Protein AF-A0A085M1Q6-F1 (afdb_monomer)

pLDDT: mean 78.57, std 24.37, range [22.8, 96.31]

Structure (mmCIF, N/CA/C/O backbone):
data_AF-A0A085M1Q6-F1
#
_entry.id   AF-A0A085M1Q6-F1
#
loop_
_atom_site.group_PDB
_atom_site.id
_atom_site.type_symbol
_atom_site.label_atom_id
_atom_site.label_alt_id
_atom_site.label_comp_id
_atom_site.label_asym_id
_atom_site.label_entity_id
_atom_site.label_seq_id
_atom_site.pdbx_PDB_ins_code
_atom_site.Cartn_x
_atom_site.Cartn_y
_atom_site.Cartn_z
_atom_site.occupancy
_atom_site.B_iso_or_equiv
_atom_site.auth_seq_id
_atom_site.auth_comp_id
_atom_site.auth_asym_id
_atom_site.auth_atom_id
_atom_site.pdbx_PDB_model_num
ATOM 1 N N . MET A 1 1 ? 4.815 -14.747 19.963 1.00 74.75 1 MET A N 1
ATOM 2 C CA . MET A 1 1 ? 4.239 -13.683 20.811 1.00 74.75 1 MET A CA 1
ATOM 3 C C . MET A 1 1 ? 2.724 -13.548 20.640 1.00 74.75 1 MET A C 1
ATOM 5 O O . MET A 1 1 ? 2.009 -13.816 21.597 1.00 74.75 1 MET A O 1
ATOM 9 N N . LYS A 1 2 ? 2.222 -13.264 19.427 1.00 77.56 2 LYS A N 1
ATOM 10 C CA . LYS A 1 2 ? 0.787 -13.078 19.099 1.00 77.56 2 LYS A CA 1
ATOM 11 C C . LYS A 1 2 ? -0.211 -14.010 19.817 1.00 77.56 2 LYS A C 1
ATOM 13 O O . LYS A 1 2 ? -1.196 -13.535 20.364 1.00 77.56 2 LYS A O 1
ATOM 18 N N . GLY A 1 3 ? 0.039 -15.323 19.858 1.00 83.88 3 GLY A N 1
ATOM 19 C CA . GLY A 1 3 ? -0.871 -16.283 20.508 1.00 83.88 3 GLY A CA 1
ATOM 20 C C . GLY A 1 3 ? -1.017 -16.094 22.025 1.00 83.88 3 GLY A C 1
ATOM 21 O O . GLY A 1 3 ? -2.123 -16.178 22.550 1.00 83.88 3 GLY A O 1
ATOM 22 N N . VAL A 1 4 ? 0.081 -15.783 22.721 1.00 87.12 4 VAL A N 1
ATOM 23 C CA . VAL A 1 4 ? 0.063 -15.493 24.166 1.00 87.12 4 VAL A CA 1
ATOM 24 C C . VAL A 1 4 ? -0.677 -14.186 24.422 1.00 87.12 4 VAL A C 1
ATOM 26 O O . VAL A 1 4 ? -1.543 -14.137 25.291 1.00 87.12 4 VAL A O 1
ATOM 29 N N . LEU A 1 5 ? -0.387 -13.158 23.622 1.00 88.69 5 LEU A N 1
ATOM 30 C CA . LEU A 1 5 ? -1.017 -11.850 23.753 1.00 88.69 5 LEU A CA 1
ATOM 31 C C . LEU A 1 5 ? -2.535 -11.930 23.540 1.00 88.69 5 LEU A C 1
ATOM 33 O O . LEU A 1 5 ? -3.296 -11.493 24.397 1.00 88.69 5 LEU A O 1
ATOM 37 N N . ASN A 1 6 ? -2.978 -12.597 22.471 1.00 87.38 6 ASN A N 1
ATOM 38 C CA . ASN A 1 6 ? -4.400 -12.832 22.212 1.00 87.38 6 ASN A CA 1
ATOM 39 C C . ASN A 1 6 ? -5.073 -13.623 23.341 1.00 87.38 6 ASN A C 1
ATOM 41 O O . ASN A 1 6 ? -6.197 -13.309 23.719 1.00 87.38 6 ASN A O 1
ATOM 45 N N . CYS A 1 7 ? -4.394 -14.630 23.901 1.00 91.31 7 CYS A N 1
ATOM 46 C CA . CYS A 1 7 ? -4.917 -15.404 25.026 1.00 91.31 7 CYS A CA 1
ATOM 47 C C . CYS A 1 7 ? -5.121 -14.534 26.272 1.00 91.31 7 CYS A C 1
ATOM 49 O O . CYS A 1 7 ? -6.150 -14.667 26.930 1.00 91.31 7 CYS A O 1
ATOM 51 N N . VAL A 1 8 ? -4.173 -13.641 26.583 1.00 93.31 8 VAL A N 1
ATOM 52 C CA . VAL A 1 8 ? -4.275 -12.714 27.719 1.00 93.31 8 VAL A CA 1
ATOM 53 C C . VAL A 1 8 ? -5.377 -11.684 27.486 1.00 93.31 8 VAL A C 1
ATOM 55 O O . VAL A 1 8 ? -6.243 -11.536 28.345 1.00 93.31 8 VAL A O 1
ATOM 58 N N . LEU A 1 9 ? -5.406 -11.021 26.325 1.00 91.94 9 LEU A N 1
ATOM 59 C CA . LEU A 1 9 ? -6.441 -10.033 25.989 1.00 91.94 9 LEU A CA 1
ATOM 60 C C . LEU A 1 9 ? -7.849 -10.648 26.023 1.00 91.94 9 LEU A C 1
ATOM 62 O O . LEU A 1 9 ? -8.781 -10.019 26.509 1.00 91.94 9 LEU A O 1
ATOM 66 N N . ALA A 1 10 ? -7.996 -11.911 25.611 1.00 93.44 10 ALA A N 1
ATOM 67 C CA . ALA A 1 10 ? -9.267 -12.632 25.642 1.00 93.44 10 ALA A CA 1
ATOM 68 C C . ALA A 1 10 ? -9.766 -13.018 27.050 1.00 93.44 10 ALA A C 1
ATOM 70 O O . ALA A 1 10 ? -10.884 -13.519 27.165 1.00 93.44 10 ALA A O 1
ATOM 71 N N . ARG A 1 11 ? -8.973 -12.819 28.118 1.00 95.62 11 ARG A N 1
ATOM 72 C CA . ARG A 1 11 ? -9.394 -13.112 29.506 1.00 95.62 11 ARG A CA 1
ATOM 73 C C . ARG A 1 11 ? -10.403 -12.116 30.069 1.00 95.62 11 ARG A C 1
ATOM 75 O O . ARG A 1 11 ? -11.012 -12.415 31.091 1.00 95.62 11 ARG A O 1
ATOM 82 N N . ASP A 1 12 ? -10.566 -10.965 29.431 1.00 95.25 12 ASP A N 1
ATOM 83 C CA . ASP A 1 12 ? -11.547 -9.946 29.793 1.00 95.25 12 ASP A CA 1
ATOM 84 C C . ASP A 1 12 ? -12.337 -9.567 28.531 1.00 95.25 12 ASP A C 1
ATOM 86 O O . ASP A 1 12 ? -11.757 -9.262 27.491 1.00 95.25 12 ASP A O 1
ATOM 90 N N . GLU A 1 13 ? -13.666 -9.645 28.605 1.00 93.06 13 GLU A N 1
ATOM 91 C CA . GLU A 1 13 ? -14.567 -9.415 27.468 1.00 93.06 13 GLU A CA 1
ATOM 92 C C . GLU A 1 13 ? -14.498 -7.975 26.932 1.00 93.06 13 GLU A C 1
ATOM 94 O O . GLU A 1 13 ? -14.503 -7.774 25.714 1.00 93.06 13 GLU A O 1
ATOM 99 N N . ASP A 1 14 ? -14.374 -6.972 27.808 1.00 91.88 14 ASP A N 1
ATOM 100 C CA . ASP A 1 14 ? -14.256 -5.573 27.385 1.00 91.88 14 ASP A CA 1
ATOM 101 C C . ASP A 1 14 ? -12.903 -5.313 26.736 1.00 91.88 14 ASP A C 1
ATOM 103 O O . ASP A 1 14 ? -12.837 -4.638 25.711 1.00 91.88 14 ASP A O 1
ATOM 107 N N . ILE A 1 15 ? -11.829 -5.875 27.298 1.00 92.75 15 ILE A N 1
ATOM 108 C CA . ILE A 1 15 ? -10.486 -5.761 26.719 1.00 92.75 15 ILE A CA 1
ATOM 109 C C . ILE A 1 15 ? -10.440 -6.471 25.373 1.00 92.75 15 ILE A C 1
ATOM 111 O O . ILE A 1 15 ? -9.960 -5.894 24.403 1.00 92.75 15 ILE A O 1
ATOM 115 N N . ARG A 1 16 ? -10.990 -7.683 25.264 1.00 90.50 16 ARG A N 1
ATOM 116 C CA . ARG A 1 16 ? -11.059 -8.413 23.993 1.00 90.50 16 ARG A CA 1
ATOM 117 C C . ARG A 1 16 ? -11.799 -7.623 22.918 1.00 90.50 16 ARG A C 1
ATOM 119 O O . ARG A 1 16 ? -11.381 -7.630 21.770 1.00 90.50 16 ARG A O 1
ATOM 126 N N . ARG A 1 17 ? -12.906 -6.973 23.282 1.00 88.38 17 ARG A N 1
ATOM 127 C CA . ARG A 1 17 ? -13.723 -6.176 22.358 1.00 88.38 17 ARG A CA 1
ATOM 128 C C . ARG A 1 17 ? -13.070 -4.840 22.004 1.00 88.38 17 ARG A C 1
ATOM 130 O O . ARG A 1 17 ? -13.217 -4.375 20.882 1.00 88.38 17 ARG A O 1
ATOM 137 N N . GLY A 1 18 ? -12.401 -4.214 22.966 1.00 87.38 18 GLY A N 1
ATOM 138 C CA . GLY A 1 18 ? -11.795 -2.892 22.831 1.00 87.38 18 GLY A CA 1
ATOM 139 C C . GLY A 1 18 ? -10.339 -2.910 22.384 1.00 87.38 18 GLY A C 1
ATOM 140 O O . GLY A 1 18 ? -9.725 -1.850 22.305 1.00 87.38 18 GLY A O 1
ATOM 141 N N . THR A 1 19 ? -9.762 -4.079 22.116 1.00 88.31 19 THR A N 1
ATOM 142 C CA . THR A 1 19 ? -8.381 -4.193 21.653 1.00 88.31 19 THR A CA 1
ATOM 143 C C . THR A 1 19 ? -8.280 -5.067 20.426 1.00 88.31 19 THR A C 1
ATOM 145 O O . THR A 1 19 ? -9.080 -5.970 20.189 1.00 88.31 19 THR A O 1
ATOM 148 N N . SER A 1 20 ? -7.241 -4.815 19.652 1.00 85.94 20 SER A N 1
ATOM 149 C CA . SER A 1 20 ? -6.816 -5.721 18.609 1.00 85.94 20 SER A CA 1
ATOM 150 C C . SER A 1 20 ? -5.289 -5.780 18.649 1.00 85.94 20 SER A C 1
ATOM 152 O O . SER A 1 20 ? -4.633 -4.772 18.910 1.00 85.94 20 SER A O 1
ATOM 154 N N . ALA A 1 21 ? -4.703 -6.947 18.376 1.00 84.62 21 ALA A N 1
ATOM 155 C CA . ALA A 1 21 ? -3.260 -7.158 18.479 1.00 84.62 21 ALA A CA 1
ATOM 156 C C . ALA A 1 21 ? -2.627 -7.673 17.180 1.00 84.62 21 ALA A C 1
ATOM 158 O O . ALA A 1 21 ? -3.158 -8.556 16.498 1.00 84.62 21 ALA A O 1
ATOM 159 N N . TYR A 1 22 ? -1.430 -7.169 16.881 1.00 78.88 22 TYR A N 1
ATOM 160 C CA . TYR A 1 22 ? -0.635 -7.548 15.720 1.00 78.88 22 TYR A CA 1
ATOM 161 C C . TYR A 1 22 ? 0.826 -7.682 16.113 1.00 78.88 22 TYR A C 1
ATOM 163 O O . TYR A 1 22 ? 1.480 -6.707 16.468 1.00 78.88 22 TYR A O 1
ATOM 171 N N . LEU A 1 23 ? 1.340 -8.908 16.001 1.00 81.12 23 LEU A N 1
ATOM 172 C CA . LEU A 1 23 ? 2.659 -9.290 16.503 1.00 81.12 23 LEU A CA 1
ATOM 173 C C . LEU A 1 23 ? 2.820 -8.895 17.977 1.00 81.12 23 LEU A C 1
ATOM 175 O O . LEU A 1 23 ? 2.329 -9.629 18.839 1.00 81.12 23 LEU A O 1
ATOM 179 N N . ASP A 1 24 ? 3.460 -7.755 18.223 1.00 82.62 24 ASP A N 1
ATOM 180 C CA . ASP A 1 24 ? 3.782 -7.222 19.544 1.00 82.62 24 ASP A CA 1
ATOM 181 C C . ASP A 1 24 ? 3.058 -5.887 19.830 1.00 82.62 24 ASP A C 1
ATOM 183 O O . ASP A 1 24 ? 3.075 -5.418 20.966 1.00 82.62 24 ASP A O 1
ATOM 187 N N . ASP A 1 25 ? 2.396 -5.295 18.827 1.00 85.00 25 ASP A N 1
ATOM 188 C CA . ASP A 1 25 ? 1.638 -4.046 18.940 1.00 85.00 25 ASP A CA 1
ATOM 189 C C . ASP A 1 25 ? 0.166 -4.324 19.296 1.00 85.00 25 ASP A C 1
ATOM 191 O O . ASP A 1 25 ? -0.441 -5.290 18.817 1.00 85.00 25 ASP A O 1
ATOM 195 N N . ILE A 1 26 ? -0.429 -3.446 20.108 1.00 88.88 26 ILE A N 1
ATOM 196 C CA . ILE A 1 26 ? -1.841 -3.502 20.511 1.00 88.88 26 ILE A CA 1
ATOM 197 C C . ILE A 1 26 ? -2.488 -2.165 20.174 1.00 88.88 26 ILE A C 1
ATOM 199 O O . ILE A 1 26 ? -2.064 -1.121 20.668 1.00 88.88 26 ILE A O 1
ATOM 203 N N . LEU A 1 27 ? -3.539 -2.204 19.363 1.00 88.50 27 LEU A N 1
ATOM 204 C CA . LEU A 1 27 ? -4.425 -1.069 19.161 1.00 88.50 27 LEU A CA 1
ATOM 205 C C . LEU A 1 27 ? -5.527 -1.118 20.220 1.00 88.50 27 LEU A C 1
ATOM 207 O O . LEU A 1 27 ? -6.172 -2.153 20.393 1.00 88.50 27 LEU A O 1
ATOM 211 N N . VAL A 1 28 ? -5.742 -0.003 20.916 1.00 89.88 28 VAL A N 1
ATOM 212 C CA . VAL A 1 28 ? -6.776 0.132 21.948 1.00 89.88 28 VAL A CA 1
ATOM 213 C C . VAL A 1 28 ? -7.812 1.154 21.493 1.00 89.88 28 VAL A C 1
ATOM 215 O O . VAL A 1 28 ? -7.467 2.291 21.173 1.00 89.88 28 VAL A O 1
ATOM 218 N N . ASN A 1 29 ? -9.079 0.751 21.485 1.00 88.31 29 ASN A N 1
ATOM 219 C CA . ASN A 1 29 ? -10.216 1.636 21.289 1.00 88.31 29 ASN A CA 1
ATOM 220 C C . ASN A 1 29 ? -10.659 2.199 22.651 1.00 88.31 29 ASN A C 1
ATOM 222 O O . ASN A 1 29 ? -11.335 1.517 23.429 1.00 88.31 29 ASN A O 1
ATOM 226 N N . GLU A 1 30 ? -10.281 3.451 22.930 1.00 88.12 30 GLU A N 1
ATOM 227 C CA . GLU A 1 30 ? -10.585 4.120 24.203 1.00 88.12 30 GLU A CA 1
ATOM 228 C C . GLU A 1 30 ? -12.076 4.421 24.424 1.00 88.12 30 GLU A C 1
ATOM 230 O O . GLU A 1 30 ? -12.462 4.688 25.563 1.00 88.12 30 GLU A O 1
ATOM 235 N N . ASP A 1 31 ? -12.924 4.300 23.395 1.00 86.94 31 ASP A N 1
ATOM 236 C CA . ASP A 1 31 ? -14.384 4.376 23.551 1.00 86.94 31 ASP A CA 1
ATOM 237 C C . ASP A 1 31 ? -14.956 3.108 24.211 1.00 86.94 31 ASP A C 1
ATOM 239 O O . ASP A 1 31 ? -16.047 3.132 24.783 1.00 86.94 31 ASP A O 1
ATOM 243 N N . VAL A 1 32 ? -14.217 1.992 24.154 1.00 89.44 32 VAL A N 1
ATOM 244 C CA . VAL A 1 32 ? -14.597 0.706 24.759 1.00 89.44 32 VAL A CA 1
ATOM 245 C C . VAL A 1 32 ? -13.821 0.454 26.049 1.00 89.44 32 VAL A C 1
ATOM 247 O O . VAL A 1 32 ? -14.408 0.067 27.061 1.00 89.44 32 VAL A O 1
ATOM 250 N N . VAL A 1 33 ? -12.500 0.654 26.034 1.00 92.56 33 VAL A N 1
ATOM 251 C CA . VAL A 1 33 ? -11.629 0.369 27.179 1.00 92.56 33 VAL A CA 1
ATOM 252 C C . VAL A 1 33 ? -10.457 1.346 27.248 1.00 92.56 33 VAL A C 1
ATOM 254 O O . VAL A 1 33 ? -9.756 1.567 26.269 1.00 92.56 33 VAL A O 1
ATOM 257 N N . LYS A 1 34 ? -10.208 1.922 28.429 1.00 95.06 34 LYS A N 1
ATOM 258 C CA . LYS A 1 34 ? -9.065 2.825 28.641 1.00 95.06 34 LYS A CA 1
ATOM 259 C C . LYS A 1 34 ? -7.743 2.085 28.453 1.00 95.06 34 LYS A C 1
ATOM 261 O O . LYS A 1 34 ? -7.593 0.983 28.988 1.00 95.06 34 LYS A O 1
ATOM 266 N N . ALA A 1 35 ? -6.760 2.726 27.817 1.00 93.88 35 ALA A N 1
ATOM 267 C CA . ALA A 1 35 ? -5.436 2.134 27.623 1.00 93.88 35 ALA A CA 1
ATOM 268 C C . ALA A 1 35 ? -4.788 1.692 28.947 1.00 93.88 35 ALA A C 1
ATOM 270 O O . ALA A 1 35 ? -4.300 0.569 29.041 1.00 93.88 35 ALA A O 1
ATOM 271 N N . SER A 1 36 ? -4.913 2.491 30.013 1.00 95.06 36 SER A N 1
ATOM 272 C CA . SER A 1 36 ? -4.384 2.146 31.343 1.00 95.06 36 SER A CA 1
ATOM 273 C C . SER A 1 36 ? -4.950 0.835 31.909 1.00 95.06 36 SER A C 1
ATOM 275 O O . SER A 1 36 ? -4.230 0.074 32.546 1.00 95.06 36 SER A O 1
ATOM 277 N N . ARG A 1 37 ? -6.227 0.515 31.639 1.00 95.88 37 ARG A N 1
ATOM 278 C CA . ARG A 1 37 ? -6.839 -0.758 32.067 1.00 95.88 37 ARG A CA 1
ATOM 279 C C . ARG A 1 37 ? -6.232 -1.940 31.308 1.00 95.88 37 ARG A C 1
ATOM 281 O O . ARG A 1 37 ? -6.073 -3.012 31.886 1.00 95.88 37 ARG A O 1
ATOM 288 N N . VAL A 1 38 ? -5.889 -1.751 30.034 1.00 95.19 38 VAL A N 1
ATOM 289 C CA . VAL A 1 38 ? -5.198 -2.770 29.231 1.00 95.19 38 VAL A CA 1
ATOM 290 C C . VAL A 1 38 ? -3.774 -2.981 29.753 1.00 95.19 38 VAL A C 1
ATOM 292 O O . VAL A 1 38 ? -3.370 -4.125 29.936 1.00 95.19 38 VAL A O 1
ATOM 295 N N . GLU A 1 39 ? -3.044 -1.906 30.066 1.00 95.62 39 GLU A N 1
ATOM 296 C CA . GLU A 1 39 ? -1.697 -1.971 30.658 1.00 95.62 39 GLU A CA 1
ATOM 297 C C . GLU A 1 39 ? -1.700 -2.740 31.992 1.00 95.62 39 GLU A C 1
ATOM 299 O O . GLU A 1 39 ? -0.926 -3.682 32.177 1.00 95.62 39 GLU A O 1
ATOM 304 N N . GLU A 1 40 ? -2.621 -2.404 32.901 1.00 95.81 40 GLU A N 1
ATOM 305 C CA . GLU A 1 40 ? -2.798 -3.112 34.175 1.00 95.81 40 GLU A CA 1
ATOM 306 C C . GLU A 1 40 ? -3.139 -4.592 33.970 1.00 95.81 40 GLU A C 1
ATOM 308 O O . GLU A 1 40 ? -2.631 -5.460 34.685 1.00 95.81 40 GLU A O 1
ATOM 313 N N . HIS A 1 41 ? -4.004 -4.895 32.999 1.00 96.00 41 HIS A N 1
ATOM 314 C CA . HIS A 1 41 ? -4.382 -6.267 32.678 1.00 96.00 41 HIS A CA 1
ATOM 315 C C . HIS A 1 41 ? -3.186 -7.073 32.189 1.00 96.00 41 HIS A C 1
ATOM 317 O O . HIS A 1 41 ? -2.943 -8.158 32.706 1.00 96.00 41 HIS A O 1
ATOM 323 N N . LEU A 1 42 ? -2.395 -6.537 31.259 1.00 95.44 42 LEU A N 1
ATOM 324 C CA . LEU A 1 42 ? -1.173 -7.184 30.778 1.00 95.44 42 LEU A CA 1
ATOM 325 C C . LEU A 1 42 ? -0.182 -7.431 31.925 1.00 95.44 42 LEU A C 1
ATOM 327 O O . LEU A 1 42 ? 0.324 -8.550 32.070 1.00 95.44 42 LEU A O 1
ATOM 331 N N . ALA A 1 43 ? 0.013 -6.438 32.798 1.00 95.38 43 ALA A N 1
ATOM 332 C CA . ALA A 1 43 ? 0.916 -6.539 33.940 1.00 95.38 43 ALA A CA 1
ATOM 333 C C . ALA A 1 43 ? 0.520 -7.660 34.919 1.00 95.38 43 ALA A C 1
ATOM 335 O O . ALA A 1 43 ? 1.397 -8.363 35.426 1.00 95.38 43 ALA A O 1
ATOM 336 N N . ARG A 1 44 ? -0.783 -7.907 35.136 1.00 96.12 44 ARG A N 1
ATOM 337 C CA . ARG A 1 44 ? -1.274 -9.026 35.977 1.00 96.12 44 ARG A CA 1
ATOM 338 C C . ARG A 1 44 ? -0.850 -10.401 35.462 1.00 96.12 44 ARG A C 1
ATOM 340 O O . ARG A 1 44 ? -0.731 -11.331 36.254 1.00 96.12 44 ARG A O 1
ATOM 347 N N . TYR A 1 45 ? -0.611 -10.527 34.159 1.00 94.50 45 TYR A N 1
ATOM 348 C CA . TYR A 1 45 ? -0.122 -11.753 33.522 1.00 94.50 45 TYR A CA 1
ATOM 349 C C . TYR A 1 45 ? 1.390 -11.715 33.243 1.00 94.50 45 TYR A C 1
ATOM 351 O O . TYR A 1 45 ? 1.899 -12.552 32.500 1.00 94.50 45 TYR A O 1
ATOM 359 N N . GLY A 1 46 ? 2.118 -10.759 33.831 1.00 94.62 46 GLY A N 1
ATOM 360 C CA . GLY A 1 46 ? 3.568 -10.622 33.676 1.00 94.62 46 GLY A CA 1
ATOM 361 C C . GLY A 1 46 ? 4.012 -10.051 32.326 1.00 94.62 46 GLY A C 1
ATOM 362 O O . GLY A 1 46 ? 5.197 -10.112 32.004 1.00 94.62 46 GLY A O 1
ATOM 363 N N . LEU A 1 47 ? 3.089 -9.499 31.530 1.00 92.56 47 LEU A N 1
ATOM 364 C CA . LEU A 1 47 ? 3.401 -8.837 30.267 1.00 92.56 47 LEU A CA 1
ATOM 365 C C . LEU A 1 47 ? 3.614 -7.341 30.521 1.00 92.56 47 LEU A C 1
ATOM 367 O O . LEU A 1 47 ? 2.671 -6.610 30.809 1.00 92.56 47 LEU A O 1
ATOM 371 N N . LEU A 1 48 ? 4.864 -6.891 30.425 1.00 90.56 48 LEU A N 1
ATOM 372 C CA . LEU A 1 48 ? 5.221 -5.483 30.583 1.00 90.56 48 LEU A CA 1
ATOM 373 C C . LEU A 1 48 ? 5.185 -4.777 29.227 1.00 90.56 48 LEU A C 1
ATOM 375 O O . LEU A 1 48 ? 5.781 -5.251 28.260 1.00 90.56 48 LEU A O 1
ATOM 379 N N . CYS A 1 49 ? 4.526 -3.625 29.172 1.00 90.44 49 CYS A N 1
ATOM 380 C CA . CYS A 1 49 ? 4.466 -2.776 27.990 1.00 90.44 49 CYS A CA 1
ATOM 381 C C . CYS A 1 49 ? 5.109 -1.413 28.258 1.00 90.44 49 CYS A C 1
ATOM 383 O O . CYS A 1 49 ? 5.299 -0.989 29.399 1.00 90.44 49 CYS A O 1
ATOM 385 N N . LYS A 1 50 ? 5.461 -0.720 27.175 1.00 90.06 50 LYS A N 1
ATOM 386 C CA . LYS A 1 50 ? 5.764 0.711 27.237 1.00 90.06 50 LYS A CA 1
ATOM 387 C C . LYS A 1 50 ? 4.475 1.491 27.544 1.00 90.06 50 LYS A C 1
ATOM 389 O O . LYS A 1 50 ? 3.393 0.939 27.338 1.00 90.06 50 LYS A O 1
ATOM 394 N N . PRO A 1 51 ? 4.582 2.753 27.995 1.00 90.31 51 PRO A N 1
ATOM 395 C CA . PRO A 1 51 ? 3.420 3.624 28.115 1.00 90.31 51 PRO A CA 1
ATOM 396 C C . PRO A 1 51 ? 2.658 3.709 26.792 1.00 90.31 51 PRO A C 1
ATOM 398 O O . PRO A 1 51 ? 3.278 3.779 25.728 1.00 90.31 51 PRO A O 1
ATOM 401 N N . SER A 1 52 ? 1.331 3.709 26.867 1.00 90.88 52 SER A N 1
ATOM 402 C CA . SER A 1 52 ? 0.474 3.916 25.705 1.00 90.88 52 SER A CA 1
ATOM 403 C C . SER A 1 52 ? 0.718 5.275 25.044 1.00 90.88 52 SER A C 1
ATOM 405 O O . SER A 1 52 ? 0.916 6.303 25.694 1.00 90.88 52 SER A O 1
ATOM 407 N N . GLU A 1 53 ? 0.685 5.273 23.713 1.00 92.25 53 GLU A N 1
ATOM 408 C CA . GLU A 1 53 ? 0.799 6.469 22.884 1.00 92.25 53 GLU A CA 1
ATOM 409 C C . GLU A 1 53 ? -0.516 6.698 22.140 1.00 92.25 53 GLU A C 1
ATOM 411 O O . GLU A 1 53 ? -1.085 5.780 21.544 1.00 92.25 53 GLU A O 1
ATOM 416 N N . ARG A 1 54 ? -0.997 7.942 22.136 1.00 90.31 54 ARG A N 1
ATOM 417 C CA . ARG A 1 54 ? -2.194 8.306 21.379 1.00 90.31 54 ARG A CA 1
ATOM 418 C C . ARG A 1 54 ? -1.875 8.421 19.895 1.00 90.31 54 ARG A C 1
ATOM 420 O O . ARG A 1 54 ? -1.034 9.213 19.477 1.00 90.31 54 ARG A O 1
ATOM 427 N N . VAL A 1 55 ? -2.615 7.670 19.081 1.00 87.75 55 VAL A N 1
ATOM 428 C CA . VAL A 1 55 ? -2.449 7.656 17.619 1.00 87.75 55 VAL A CA 1
ATOM 429 C C . VAL A 1 55 ? -2.697 9.034 16.998 1.00 87.75 55 VAL A C 1
ATOM 431 O O . VAL A 1 55 ? -2.020 9.412 16.045 1.00 87.75 55 VAL A O 1
ATOM 434 N N . SER A 1 56 ? -3.613 9.821 17.567 1.00 88.62 56 SER A N 1
ATOM 435 C CA . SER A 1 56 ? -3.898 11.193 17.133 1.00 88.62 56 SER A CA 1
ATOM 436 C C . SER A 1 56 ? -2.701 12.137 17.245 1.00 88.62 56 SER A C 1
ATOM 438 O O . SER A 1 56 ? -2.626 13.104 16.488 1.00 88.62 56 SER A O 1
ATOM 440 N N . ASP A 1 57 ? -1.753 11.851 18.136 1.00 90.75 57 ASP A N 1
ATOM 441 C CA . ASP A 1 57 ? -0.716 12.805 18.535 1.00 90.75 57 ASP A CA 1
ATOM 442 C C . ASP A 1 57 ? 0.563 12.667 17.692 1.00 90.75 57 ASP A C 1
ATOM 444 O O . ASP A 1 57 ? 1.525 13.410 17.882 1.00 90.75 57 ASP A O 1
ATOM 448 N N . GLY A 1 58 ? 0.581 11.750 16.716 1.00 90.06 58 GLY A N 1
ATOM 449 C CA . GLY A 1 58 ? 1.731 11.563 15.832 1.00 90.06 58 GLY A CA 1
ATOM 450 C C . GLY A 1 58 ? 2.623 10.386 16.203 1.00 90.06 58 GLY A C 1
ATOM 451 O O . GLY A 1 58 ? 3.845 10.553 16.255 1.00 90.06 58 GLY A O 1
ATOM 452 N N . THR A 1 59 ? 2.052 9.199 16.412 1.00 89.31 59 THR A N 1
ATOM 453 C CA . THR A 1 59 ? 2.818 7.990 16.754 1.00 89.31 59 THR A CA 1
ATOM 454 C C . THR A 1 59 ? 3.180 7.141 15.529 1.00 89.31 59 THR A C 1
ATOM 456 O O . THR A 1 59 ? 2.680 7.339 14.414 1.00 89.31 59 THR A O 1
ATOM 459 N N . ARG A 1 60 ? 4.099 6.194 15.726 1.00 88.62 60 ARG A N 1
ATOM 460 C CA . ARG A 1 60 ? 4.484 5.205 14.720 1.00 88.62 60 ARG A CA 1
ATOM 461 C C . ARG A 1 60 ? 3.670 3.929 14.925 1.00 88.62 60 ARG A C 1
ATOM 463 O O . ARG A 1 60 ? 3.782 3.299 15.965 1.00 88.62 60 ARG A O 1
ATOM 470 N N . VAL A 1 61 ? 2.945 3.499 13.895 1.00 85.06 61 VAL A N 1
ATOM 471 C CA . VAL A 1 61 ? 2.145 2.264 13.892 1.00 85.06 61 VAL A CA 1
ATOM 472 C C . VAL A 1 61 ? 2.524 1.437 12.666 1.00 85.06 61 VAL A C 1
ATOM 474 O O . VAL A 1 61 ? 2.407 1.920 11.542 1.00 85.06 61 VAL A O 1
ATOM 477 N N . LEU A 1 62 ? 3.032 0.213 12.856 1.00 78.69 62 LEU A N 1
ATOM 478 C CA . LEU A 1 62 ? 3.385 -0.723 11.768 1.00 78.69 62 LEU A CA 1
ATOM 479 C C . LEU A 1 62 ? 4.293 -0.135 10.662 1.00 78.69 62 LEU A C 1
ATOM 481 O O . LEU A 1 62 ? 4.194 -0.478 9.485 1.00 78.69 62 LEU A O 1
ATOM 485 N N . GLY A 1 63 ? 5.199 0.780 11.028 1.00 79.56 63 GLY A N 1
ATOM 486 C CA . GLY A 1 63 ? 6.097 1.458 10.078 1.00 79.56 63 GLY A CA 1
ATOM 487 C C . GLY A 1 63 ? 5.486 2.666 9.351 1.00 79.56 63 GLY A C 1
ATOM 488 O O . GLY A 1 63 ? 6.155 3.284 8.512 1.00 79.56 63 GLY A O 1
ATOM 489 N N . LEU A 1 64 ? 4.252 3.032 9.696 1.00 87.75 64 LEU A N 1
ATOM 490 C CA . LEU A 1 64 ? 3.577 4.263 9.298 1.00 87.75 64 LEU A CA 1
ATOM 491 C C . LEU A 1 64 ? 3.681 5.288 10.420 1.00 87.75 64 LEU A C 1
ATOM 493 O O . LEU A 1 64 ? 3.720 4.929 11.592 1.00 87.75 64 LEU A O 1
ATOM 497 N N . ARG A 1 65 ? 3.702 6.570 10.066 1.00 92.06 65 ARG A N 1
ATOM 498 C CA . ARG A 1 65 ? 3.456 7.649 11.022 1.00 92.06 65 ARG A CA 1
ATOM 499 C C . ARG A 1 65 ? 2.005 8.052 10.878 1.00 92.06 65 ARG A C 1
ATOM 501 O O . ARG A 1 65 ? 1.607 8.366 9.759 1.00 92.06 65 ARG A O 1
ATOM 508 N N . VAL A 1 66 ? 1.258 8.038 11.974 1.00 91.94 66 VAL A N 1
ATOM 509 C CA . VAL A 1 66 ? -0.184 8.310 12.010 1.00 91.94 66 VAL A CA 1
A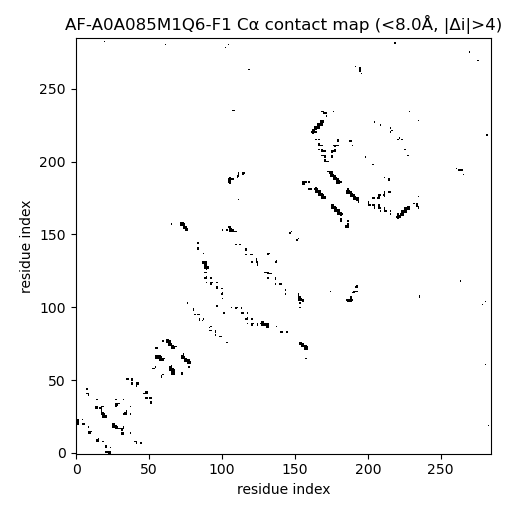TOM 510 C C . VAL A 1 66 ? -0.444 9.493 12.937 1.00 91.94 66 VAL A C 1
ATOM 512 O O . VAL A 1 66 ? 0.197 9.587 13.979 1.00 91.94 66 VAL A O 1
ATOM 515 N N . TRP A 1 67 ? -1.317 10.417 12.537 1.00 93.62 67 TRP A N 1
ATOM 516 C CA . TRP A 1 67 ? -1.691 11.590 13.335 1.00 93.62 67 TRP A CA 1
ATOM 517 C C . TRP A 1 67 ? -3.104 12.072 12.991 1.00 93.62 67 TRP A C 1
ATOM 519 O O . TRP A 1 67 ? -3.665 11.695 11.961 1.00 93.62 67 TRP A O 1
ATOM 529 N N . GLY A 1 68 ? -3.671 12.917 13.852 1.00 92.25 68 GLY A N 1
ATOM 530 C CA . GLY A 1 68 ? -4.946 13.590 13.623 1.00 92.25 68 GLY A CA 1
ATOM 531 C C . GLY A 1 68 ? -4.810 14.832 12.739 1.00 92.25 68 GLY A C 1
ATOM 532 O O . GLY A 1 68 ? -4.005 15.720 13.008 1.00 92.25 68 GLY A O 1
ATOM 533 N N . GLU A 1 69 ? -5.633 14.929 11.700 1.00 90.81 69 GLU A N 1
ATOM 534 C CA . GLU A 1 69 ? -5.774 16.095 10.832 1.00 90.81 69 GLU A CA 1
ATOM 535 C C . GLU A 1 69 ? -7.252 16.285 10.454 1.00 90.81 69 GLU A C 1
ATOM 537 O O . GLU A 1 69 ? -7.847 15.416 9.823 1.00 90.81 69 GLU A O 1
ATOM 542 N N . ARG A 1 70 ? -7.840 17.442 10.807 1.00 83.75 70 ARG A N 1
ATOM 543 C CA . ARG A 1 70 ? -9.222 17.832 10.438 1.00 83.75 70 ARG A CA 1
ATOM 544 C C . ARG A 1 70 ? -10.256 16.727 10.723 1.00 83.75 70 ARG A C 1
ATOM 546 O O . ARG A 1 70 ? -10.958 16.287 9.814 1.00 83.75 70 ARG A O 1
ATOM 553 N N . ASP A 1 71 ? -10.288 16.255 11.969 1.00 82.62 71 ASP A N 1
ATOM 554 C CA . ASP A 1 71 ? -11.180 15.188 12.459 1.00 82.62 71 ASP A CA 1
ATOM 555 C C . ASP A 1 71 ? -11.004 13.821 11.770 1.00 82.62 71 ASP A C 1
ATOM 557 O O . ASP A 1 71 ? -11.865 12.944 11.849 1.00 82.62 71 ASP A O 1
ATOM 561 N N . ARG A 1 72 ? -9.869 13.606 11.096 1.00 85.50 72 ARG A N 1
ATOM 562 C CA . ARG A 1 72 ? -9.478 12.316 10.518 1.00 85.50 72 ARG A CA 1
ATOM 563 C C . ARG A 1 72 ? -8.112 11.897 11.033 1.00 85.50 72 ARG A C 1
ATOM 565 O O . ARG A 1 72 ? -7.278 12.734 11.355 1.00 85.50 72 ARG A O 1
ATOM 572 N N . LEU A 1 73 ? -7.862 10.597 11.071 1.00 89.31 73 LEU A N 1
ATOM 573 C CA . LEU A 1 73 ? -6.519 10.059 11.214 1.00 89.31 73 LEU A CA 1
ATOM 574 C C . LEU A 1 73 ? -5.932 9.875 9.820 1.00 89.31 73 LEU A C 1
ATOM 576 O O . LEU A 1 73 ? -6.529 9.243 8.947 1.00 89.31 73 LEU A O 1
ATOM 580 N N . VAL A 1 74 ? -4.749 10.423 9.608 1.00 92.06 74 VAL A N 1
ATOM 581 C CA . VAL A 1 74 ? -4.001 10.301 8.359 1.00 92.06 74 VAL A CA 1
ATOM 582 C C . VAL A 1 74 ? -2.667 9.635 8.633 1.00 92.06 74 VAL A C 1
ATOM 584 O O . VAL A 1 74 ? -2.161 9.659 9.755 1.00 92.06 74 VAL A O 1
ATOM 587 N N . TRP A 1 75 ? -2.096 9.025 7.602 1.00 93.44 75 TRP A N 1
ATOM 588 C CA . TRP A 1 75 ? -0.808 8.366 7.696 1.00 93.44 75 TRP A CA 1
ATOM 589 C C . TRP A 1 75 ? 0.110 8.741 6.540 1.00 93.44 75 TRP A C 1
ATOM 591 O O . TRP A 1 75 ? -0.323 9.097 5.442 1.00 93.44 75 TRP A O 1
ATOM 601 N N . ARG A 1 76 ? 1.411 8.616 6.786 1.00 92.94 76 ARG A N 1
ATOM 602 C CA . ARG A 1 76 ? 2.465 8.638 5.766 1.00 92.94 76 ARG A CA 1
ATOM 603 C C . ARG A 1 76 ? 3.530 7.611 6.108 1.00 92.94 76 ARG A C 1
ATOM 605 O O . ARG A 1 76 ? 3.587 7.126 7.241 1.00 92.94 76 ARG A O 1
ATOM 612 N N . ARG A 1 77 ? 4.417 7.307 5.163 1.00 89.94 77 ARG A N 1
ATOM 613 C CA . ARG A 1 77 ? 5.596 6.490 5.482 1.00 89.94 77 ARG A CA 1
ATOM 614 C C . ARG A 1 77 ? 6.431 7.146 6.593 1.00 89.94 77 ARG A C 1
ATOM 616 O O . ARG A 1 77 ? 6.732 8.335 6.520 1.00 89.94 77 ARG A O 1
ATOM 623 N N . ASP A 1 78 ? 6.848 6.374 7.594 1.00 87.62 78 ASP A N 1
ATOM 624 C CA . ASP A 1 78 ? 7.772 6.863 8.637 1.00 87.62 78 ASP A CA 1
ATOM 625 C C . ASP A 1 78 ? 9.242 6.584 8.283 1.00 87.62 78 ASP A C 1
ATOM 627 O O . ASP A 1 78 ? 10.172 7.210 8.787 1.00 87.62 78 ASP A O 1
ATOM 631 N N . THR A 1 79 ? 9.476 5.628 7.383 1.00 80.12 79 THR A N 1
ATOM 632 C CA . THR A 1 79 ? 10.828 5.190 7.031 1.00 80.12 79 THR A CA 1
ATOM 633 C C . THR A 1 79 ? 11.463 6.148 6.031 1.00 80.12 79 THR A C 1
ATOM 635 O O . THR A 1 79 ? 10.923 6.347 4.938 1.00 80.12 79 THR A O 1
ATOM 638 N N . LYS A 1 80 ? 12.647 6.679 6.372 1.00 80.00 80 LYS A N 1
ATOM 639 C CA . LYS A 1 80 ? 13.491 7.408 5.419 1.00 80.00 80 LYS A CA 1
ATOM 640 C C . LYS A 1 80 ? 13.810 6.502 4.235 1.00 80.00 80 LYS A C 1
ATOM 642 O O . LYS A 1 80 ? 14.366 5.415 4.395 1.00 80.00 80 LYS A O 1
ATOM 647 N N . VAL A 1 81 ? 13.461 6.963 3.042 1.00 80.94 81 VAL A N 1
ATOM 648 C CA . VAL A 1 81 ? 13.878 6.317 1.802 1.00 80.94 81 VAL A CA 1
ATOM 649 C C . VAL A 1 81 ? 15.386 6.503 1.688 1.00 80.94 81 VAL A C 1
ATOM 651 O O . VAL A 1 81 ? 15.861 7.632 1.645 1.00 80.94 81 VAL A O 1
ATOM 654 N N . GLY A 1 82 ? 16.139 5.403 1.718 1.00 81.31 82 GLY A N 1
ATOM 655 C CA . GLY A 1 82 ? 17.587 5.474 1.530 1.00 81.31 82 GLY A CA 1
ATOM 656 C C . GLY A 1 82 ? 17.947 5.875 0.101 1.00 81.31 82 GLY A C 1
ATOM 657 O O . GLY A 1 82 ? 17.104 5.818 -0.797 1.00 81.31 82 GLY A O 1
ATOM 658 N N . ASP A 1 83 ? 19.211 6.230 -0.104 1.00 89.88 83 ASP A N 1
ATOM 659 C CA . ASP A 1 83 ? 19.685 6.724 -1.393 1.00 89.88 83 ASP A CA 1
ATOM 660 C C . ASP A 1 83 ? 19.507 5.710 -2.527 1.00 89.88 83 ASP A C 1
ATOM 662 O O . ASP A 1 83 ? 19.457 4.484 -2.327 1.00 89.88 83 ASP A O 1
ATOM 666 N N . VAL A 1 84 ? 19.427 6.256 -3.742 1.00 93.44 84 VAL A N 1
ATOM 667 C CA . VAL A 1 84 ? 19.485 5.473 -4.975 1.00 93.44 84 VAL A CA 1
ATOM 668 C C . VAL A 1 84 ? 20.794 4.670 -4.974 1.00 93.44 84 VAL A C 1
ATOM 670 O O . VAL A 1 84 ? 21.856 5.249 -4.732 1.00 93.44 84 VAL A O 1
ATOM 673 N N . PRO A 1 85 ? 20.761 3.350 -5.241 1.00 92.44 85 PRO A N 1
ATOM 674 C CA . PRO A 1 85 ? 21.979 2.551 -5.255 1.00 92.44 85 PRO A CA 1
ATOM 675 C C . PRO A 1 85 ? 22.975 3.070 -6.298 1.00 92.44 85 PRO A C 1
ATOM 677 O O . PRO A 1 85 ? 22.624 3.225 -7.465 1.00 92.44 85 PRO A O 1
ATOM 680 N N . GLN A 1 86 ? 24.232 3.277 -5.896 1.00 89.19 86 GLN A N 1
ATOM 681 C CA . GLN A 1 86 ? 25.290 3.730 -6.811 1.00 89.19 86 GLN A CA 1
ATOM 682 C C . GLN A 1 86 ? 25.588 2.705 -7.913 1.00 89.19 86 GLN A C 1
ATOM 684 O O . GLN A 1 86 ? 25.879 3.070 -9.049 1.00 89.19 86 GLN A O 1
ATOM 689 N N . ARG A 1 87 ? 25.514 1.410 -7.577 1.00 91.44 87 ARG A N 1
ATOM 690 C CA . ARG A 1 87 ? 25.626 0.303 -8.532 1.00 91.44 87 ARG A CA 1
ATOM 691 C C . ARG A 1 87 ? 24.260 -0.340 -8.717 1.00 91.44 87 ARG A C 1
ATOM 693 O O . ARG A 1 87 ? 23.693 -0.917 -7.783 1.00 91.44 87 ARG A O 1
ATOM 700 N N . LEU A 1 88 ? 23.733 -0.232 -9.930 1.00 95.44 88 LEU A N 1
ATOM 701 C CA . LEU A 1 88 ? 22.471 -0.857 -10.291 1.00 95.44 88 LEU A CA 1
ATOM 702 C C . LEU A 1 88 ? 22.717 -2.291 -10.748 1.00 95.44 88 LEU A C 1
ATOM 704 O O . LEU A 1 88 ? 23.435 -2.526 -11.713 1.00 95.44 88 LEU A O 1
ATOM 708 N N . SER A 1 89 ? 22.086 -3.226 -10.051 1.00 95.94 89 SER A N 1
ATOM 709 C CA . SER A 1 89 ? 21.892 -4.614 -10.455 1.00 95.94 89 SER A CA 1
ATOM 710 C C . SER A 1 89 ? 20.427 -4.964 -10.233 1.00 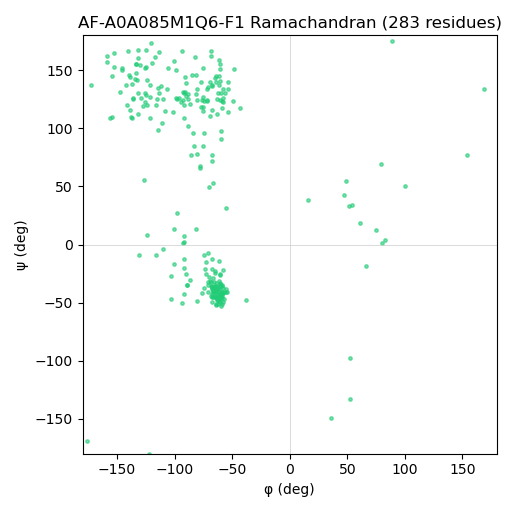95.94 89 SER A C 1
ATOM 712 O O . SER A 1 89 ? 19.700 -4.234 -9.545 1.00 95.94 89 SER A O 1
ATOM 714 N N . ARG A 1 90 ? 19.965 -6.099 -10.763 1.00 96.31 90 ARG A N 1
ATOM 715 C CA . ARG A 1 90 ? 18.602 -6.568 -10.481 1.00 96.31 90 ARG A CA 1
ATOM 716 C C . ARG A 1 90 ? 18.367 -6.672 -8.970 1.00 96.31 90 ARG A C 1
ATOM 718 O O . ARG A 1 90 ? 17.336 -6.223 -8.480 1.00 96.31 90 ARG A O 1
ATOM 725 N N . ARG A 1 91 ? 19.345 -7.162 -8.201 1.00 95.88 91 ARG A N 1
ATOM 726 C CA . ARG A 1 91 ? 19.248 -7.254 -6.736 1.00 95.88 91 ARG A CA 1
ATOM 727 C C . ARG A 1 91 ? 19.091 -5.883 -6.078 1.00 95.88 91 ARG A C 1
ATOM 729 O O . ARG A 1 91 ? 18.167 -5.696 -5.283 1.00 95.88 91 ARG A O 1
ATOM 736 N N . SER A 1 92 ? 19.962 -4.923 -6.400 1.00 96.06 92 SER A N 1
ATOM 737 C CA . SER A 1 92 ? 19.925 -3.604 -5.754 1.00 96.06 92 SER A CA 1
ATOM 738 C C . SER A 1 92 ? 18.664 -2.822 -6.128 1.00 96.06 92 SER A C 1
ATOM 740 O O . SER A 1 92 ? 18.054 -2.191 -5.264 1.00 96.06 92 SER A O 1
ATOM 742 N N . VAL A 1 93 ? 18.207 -2.946 -7.376 1.00 95.50 93 VAL A N 1
ATOM 743 C CA . VAL A 1 93 ? 16.975 -2.323 -7.872 1.00 95.50 93 VAL A CA 1
ATOM 744 C C . VAL A 1 93 ? 15.740 -2.914 -7.202 1.00 95.50 93 VAL A C 1
ATOM 746 O O . VAL A 1 93 ? 14.873 -2.161 -6.758 1.00 95.50 93 VAL A O 1
ATOM 749 N N . PHE A 1 94 ? 15.647 -4.241 -7.081 1.00 94.69 94 PHE A N 1
ATOM 750 C CA . PHE A 1 94 ? 14.508 -4.877 -6.416 1.00 94.69 94 PHE A CA 1
ATOM 751 C C . PHE A 1 94 ? 14.460 -4.530 -4.928 1.00 94.69 94 PHE A C 1
ATOM 753 O O . PHE A 1 94 ? 13.380 -4.220 -4.427 1.00 94.69 94 PHE A O 1
ATOM 760 N N . SER A 1 95 ? 15.611 -4.510 -4.249 1.00 93.56 95 SER A N 1
ATOM 761 C CA . SER A 1 95 ? 15.717 -4.064 -2.855 1.00 93.56 95 SER A CA 1
ATOM 762 C C . SER A 1 95 ? 15.304 -2.597 -2.692 1.00 93.56 95 SER A C 1
ATOM 764 O O . SER A 1 95 ? 14.493 -2.266 -1.826 1.00 93.56 95 SER A O 1
ATOM 766 N N . TYR A 1 96 ? 15.791 -1.705 -3.561 1.00 94.38 96 TYR A N 1
ATOM 767 C CA . TYR A 1 96 ? 15.407 -0.293 -3.556 1.00 94.38 96 TYR A CA 1
ATOM 768 C C . TYR A 1 96 ? 13.901 -0.119 -3.768 1.00 94.38 96 TYR A C 1
ATOM 770 O O . TYR A 1 96 ? 13.229 0.464 -2.923 1.00 94.38 96 TYR A O 1
ATOM 778 N N . CYS A 1 97 ? 13.343 -0.708 -4.825 1.00 94.00 97 CYS A N 1
ATOM 779 C CA . CYS A 1 97 ? 11.914 -0.635 -5.111 1.00 94.00 97 CYS A CA 1
ATOM 780 C C . CYS A 1 97 ? 11.055 -1.258 -4.000 1.00 94.00 97 CYS A C 1
ATOM 782 O O . CYS A 1 97 ? 9.988 -0.737 -3.696 1.00 94.00 97 CYS A O 1
ATOM 784 N N . GLY A 1 98 ? 11.511 -2.352 -3.380 1.00 91.44 98 GLY A N 1
ATOM 785 C CA . GLY A 1 98 ? 10.847 -2.962 -2.227 1.00 91.44 98 GLY A CA 1
ATOM 786 C C . GLY A 1 98 ? 10.758 -2.000 -1.044 1.00 91.44 98 GLY A C 1
ATOM 787 O O . GLY A 1 98 ? 9.688 -1.843 -0.467 1.00 91.44 98 GLY A O 1
ATOM 788 N N . ARG A 1 99 ? 11.837 -1.262 -0.751 1.00 90.75 99 ARG A N 1
ATOM 789 C CA . ARG A 1 99 ? 11.806 -0.186 0.251 1.00 90.75 99 ARG A CA 1
ATOM 790 C C . ARG A 1 99 ? 10.862 0.944 -0.153 1.00 90.75 99 ARG A C 1
ATOM 792 O O . ARG A 1 99 ? 10.183 1.483 0.711 1.00 90.75 99 ARG A O 1
ATOM 799 N N . LEU A 1 100 ? 10.800 1.304 -1.437 1.00 91.62 100 LEU A N 1
ATOM 800 C CA . LEU A 1 100 ? 9.938 2.382 -1.930 1.00 91.62 100 LEU A CA 1
ATOM 8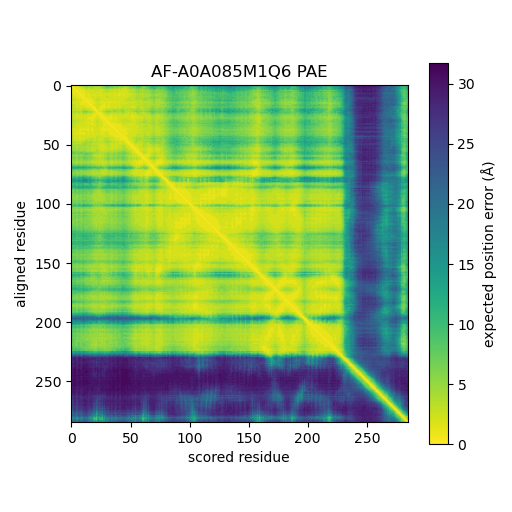01 C C . LEU A 1 100 ? 8.452 2.080 -1.745 1.00 91.62 100 LEU A C 1
ATOM 803 O O . LEU A 1 100 ? 7.754 2.918 -1.176 1.00 91.62 100 LEU A O 1
ATOM 807 N N . THR A 1 101 ? 7.997 0.915 -2.210 1.00 90.44 101 THR A N 1
ATOM 808 C CA . THR A 1 101 ? 6.566 0.583 -2.290 1.00 90.44 101 THR A CA 1
ATOM 809 C C . THR A 1 101 ? 6.064 -0.305 -1.162 1.00 90.44 101 THR A C 1
ATOM 811 O O . THR A 1 101 ? 4.858 -0.343 -0.968 1.00 90.44 101 THR A O 1
ATOM 814 N N . GLY A 1 102 ? 6.957 -0.978 -0.424 1.00 82.56 102 GLY A N 1
ATOM 815 C CA . GLY A 1 102 ? 6.684 -1.724 0.810 1.00 82.56 102 GLY A CA 1
ATOM 816 C C . GLY A 1 102 ? 5.339 -2.456 0.878 1.00 82.56 102 GLY A C 1
ATOM 817 O O . GLY A 1 102 ? 4.781 -2.885 -0.129 1.00 82.56 102 GLY A O 1
ATOM 818 N N . HIS A 1 103 ? 4.812 -2.566 2.093 1.00 79.88 103 HIS A N 1
ATOM 819 C CA . HIS A 1 103 ? 3.441 -3.011 2.357 1.00 79.88 103 HIS A CA 1
ATOM 820 C C . HIS A 1 103 ? 2.497 -1.819 2.571 1.00 79.88 103 HIS A C 1
ATOM 822 O O . HIS A 1 103 ? 1.519 -1.922 3.299 1.00 79.88 103 HIS A O 1
ATOM 828 N N . PHE A 1 104 ? 2.800 -0.655 1.990 1.00 88.19 104 PHE A N 1
ATOM 829 C CA . PHE A 1 104 ? 1.951 0.522 2.163 1.00 88.19 104 PHE A CA 1
ATOM 830 C C . PHE A 1 104 ? 0.611 0.313 1.443 1.00 88.19 104 PHE A C 1
ATOM 832 O O . PHE A 1 104 ? 0.645 -0.192 0.321 1.00 88.19 104 PHE A O 1
ATOM 839 N N . PRO A 1 105 ? -0.540 0.725 2.011 1.00 89.81 105 PRO A N 1
ATOM 840 C CA . PRO A 1 105 ? -1.838 0.598 1.340 1.00 89.81 105 PRO A CA 1
ATOM 841 C C . PRO A 1 105 ? -1.925 1.438 0.061 1.00 89.81 105 PRO A C 1
ATOM 843 O O . PRO A 1 105 ? -2.396 0.972 -0.973 1.00 89.81 105 PRO A O 1
ATOM 846 N N . VAL A 1 106 ? -1.394 2.662 0.112 1.00 92.25 106 VAL A N 1
ATOM 847 C CA . VAL A 1 106 ? -1.410 3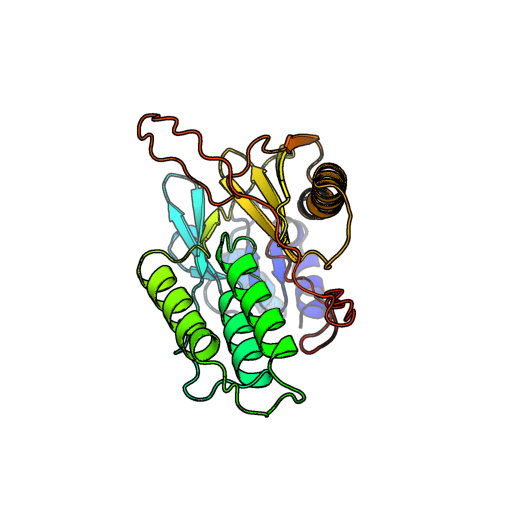.619 -1.000 1.00 92.25 106 VAL A CA 1
ATOM 848 C C . VAL A 1 106 ? 0.015 4.007 -1.371 1.00 92.25 106 VAL A C 1
ATOM 850 O O . VAL A 1 106 ? 0.803 4.424 -0.522 1.00 92.25 106 VAL A O 1
ATOM 853 N N . CYS A 1 107 ? 0.352 3.865 -2.649 1.00 92.56 107 CYS A N 1
ATOM 854 C CA . CYS A 1 107 ? 1.654 4.251 -3.208 1.00 92.56 107 CYS A CA 1
ATOM 855 C C . CYS A 1 107 ? 1.527 5.110 -4.479 1.00 92.56 107 CYS A C 1
ATOM 857 O O . CYS A 1 107 ? 2.522 5.622 -4.997 1.00 92.56 107 CYS A O 1
ATOM 859 N N . GLY A 1 108 ? 0.323 5.253 -5.021 1.00 91.56 108 GLY A N 1
ATOM 860 C CA . GLY A 1 108 ? -0.005 6.002 -6.221 1.00 91.56 108 GLY A CA 1
ATOM 861 C C . GLY A 1 108 ? 0.848 5.608 -7.424 1.00 91.56 108 GLY A C 1
ATOM 862 O O . GLY A 1 108 ? 1.104 4.436 -7.715 1.00 91.56 108 GLY A O 1
ATOM 863 N N . TRP A 1 109 ? 1.353 6.634 -8.113 1.00 92.31 109 TRP A N 1
ATOM 864 C CA . TRP A 1 109 ? 2.207 6.478 -9.292 1.00 92.31 109 TRP A CA 1
ATOM 865 C C . TRP A 1 109 ? 3.488 5.666 -9.016 1.00 92.31 109 TRP A C 1
ATOM 867 O O . TRP A 1 109 ? 4.060 5.098 -9.952 1.00 92.31 109 TRP A O 1
ATOM 877 N N . LEU A 1 110 ? 3.934 5.578 -7.755 1.00 94.00 110 LEU A N 1
ATOM 878 C CA . LEU A 1 110 ? 5.173 4.899 -7.379 1.00 94.00 110 LEU A CA 1
ATOM 879 C C . LEU A 1 110 ? 5.108 3.390 -7.632 1.00 94.00 110 LEU A C 1
ATOM 881 O O . LEU A 1 110 ? 6.126 2.815 -8.013 1.00 94.00 110 LEU A O 1
ATOM 885 N N . ARG A 1 111 ? 3.931 2.750 -7.500 1.00 92.69 111 ARG A N 1
ATOM 886 C CA . ARG A 1 111 ? 3.788 1.307 -7.790 1.00 92.69 111 ARG A CA 1
ATOM 887 C C . ARG A 1 111 ? 4.132 0.993 -9.233 1.00 92.69 111 ARG A C 1
ATOM 889 O O . ARG A 1 111 ? 4.933 0.100 -9.497 1.00 92.69 111 ARG A O 1
ATOM 896 N N . VAL A 1 112 ? 3.554 1.759 -10.156 1.00 91.38 112 VAL A N 1
ATOM 897 C CA . VAL A 1 112 ? 3.764 1.570 -11.594 1.00 91.38 112 VAL A CA 1
ATOM 898 C C . VAL A 1 112 ? 5.221 1.848 -11.952 1.00 91.38 112 VAL A C 1
ATOM 900 O O . VAL A 1 112 ? 5.834 1.052 -12.658 1.00 91.38 112 VAL A O 1
ATOM 903 N N . ALA A 1 113 ? 5.799 2.934 -11.427 1.00 94.00 113 ALA A N 1
ATOM 904 C CA . ALA A 1 113 ? 7.193 3.290 -11.685 1.00 94.00 113 ALA A CA 1
ATOM 905 C C . ALA A 1 113 ? 8.172 2.217 -11.175 1.00 94.00 113 ALA A C 1
ATOM 907 O O . ALA A 1 113 ? 9.057 1.783 -11.914 1.00 94.00 113 ALA A O 1
ATOM 908 N N . ALA A 1 114 ? 7.982 1.741 -9.941 1.00 94.56 114 ALA A N 1
ATOM 909 C CA . ALA A 1 114 ? 8.814 0.708 -9.333 1.00 94.56 114 ALA A CA 1
ATOM 910 C C . ALA A 1 114 ? 8.678 -0.643 -10.053 1.00 94.56 114 ALA A C 1
ATOM 912 O O . ALA A 1 114 ? 9.682 -1.299 -10.331 1.00 94.56 114 ALA A O 1
ATOM 913 N N . ALA A 1 115 ? 7.453 -1.057 -10.392 1.00 92.31 115 ALA A N 1
ATOM 914 C CA . ALA A 1 115 ? 7.220 -2.284 -11.147 1.00 92.31 115 ALA A CA 1
ATOM 915 C C . ALA A 1 115 ? 7.862 -2.206 -12.538 1.00 92.31 115 ALA A C 1
ATOM 917 O O . ALA A 1 115 ? 8.561 -3.131 -12.955 1.00 92.31 115 ALA A O 1
ATOM 918 N N . PHE A 1 116 ? 7.685 -1.082 -13.240 1.00 93.12 116 PHE A N 1
ATOM 919 C CA . PHE A 1 116 ? 8.288 -0.868 -14.551 1.00 93.12 116 PHE A CA 1
ATOM 920 C C . PHE A 1 116 ? 9.817 -0.934 -14.499 1.00 93.12 116 PHE A C 1
ATOM 922 O O . PHE A 1 116 ? 10.416 -1.641 -15.307 1.00 93.12 116 PHE A O 1
ATOM 929 N N . LEU A 1 117 ? 10.441 -0.269 -13.521 1.00 94.94 117 LEU A N 1
ATOM 930 C CA . LEU A 1 117 ? 11.889 -0.319 -13.316 1.00 94.94 117 LEU A CA 1
ATOM 931 C C . LEU A 1 117 ? 12.374 -1.758 -13.069 1.00 94.94 117 LEU A C 1
ATOM 933 O O . LEU A 1 117 ? 13.331 -2.196 -13.707 1.00 94.94 117 LEU A O 1
ATOM 937 N N . LYS A 1 118 ? 11.687 -2.524 -12.207 1.00 94.62 118 LYS A N 1
ATOM 938 C CA . LYS A 1 118 ? 11.992 -3.948 -11.975 1.00 94.62 118 LYS A CA 1
ATOM 939 C C . LYS A 1 118 ? 11.933 -4.762 -13.273 1.00 94.62 118 LYS A C 1
ATOM 941 O O . LYS A 1 118 ? 12.859 -5.528 -13.548 1.00 94.62 118 LYS A O 1
ATOM 946 N N . ARG A 1 119 ? 10.884 -4.581 -14.087 1.00 93.94 119 ARG A N 1
ATOM 947 C CA . ARG A 1 119 ? 10.735 -5.269 -15.383 1.00 93.94 119 ARG A CA 1
ATOM 948 C C . ARG A 1 119 ? 11.853 -4.891 -16.352 1.00 93.94 119 ARG A C 1
ATOM 950 O O . ARG A 1 119 ? 12.458 -5.772 -16.952 1.00 93.94 119 ARG A O 1
ATOM 957 N N . ALA A 1 120 ? 12.145 -3.603 -16.484 1.00 94.25 120 ALA A N 1
ATOM 958 C CA . ALA A 1 120 ? 13.132 -3.117 -17.437 1.00 94.25 120 ALA A CA 1
ATOM 959 C C . ALA A 1 120 ? 14.558 -3.573 -17.092 1.00 94.25 120 ALA A C 1
ATOM 961 O O . ALA A 1 120 ? 15.294 -3.994 -17.977 1.00 94.25 120 ALA A O 1
ATOM 962 N N . VAL A 1 121 ? 14.928 -3.578 -15.807 1.00 95.56 121 VAL A N 1
ATOM 963 C CA . VAL A 1 121 ? 16.223 -4.116 -15.359 1.00 95.56 121 VAL A CA 1
ATOM 964 C C . VAL A 1 121 ? 16.298 -5.626 -15.557 1.00 95.56 121 VAL A C 1
ATOM 966 O O . VAL A 1 121 ? 17.332 -6.132 -15.972 1.00 95.56 121 VAL A O 1
ATOM 969 N N . THR A 1 122 ? 15.199 -6.347 -15.327 1.00 94.25 122 THR A N 1
ATOM 970 C CA . THR A 1 122 ? 15.146 -7.795 -15.584 1.00 94.25 122 THR A CA 1
ATOM 971 C C . THR A 1 122 ? 15.364 -8.119 -17.059 1.00 94.25 122 THR A C 1
ATOM 973 O O . THR A 1 122 ? 16.054 -9.083 -17.356 1.00 94.25 122 THR A O 1
ATOM 976 N N . ALA A 1 123 ? 14.824 -7.306 -17.970 1.00 93.25 123 ALA A N 1
ATOM 977 C CA . ALA A 1 123 ? 15.041 -7.461 -19.407 1.00 93.25 123 ALA A CA 1
ATOM 978 C C . ALA A 1 123 ? 16.457 -7.055 -19.859 1.00 93.25 123 ALA A C 1
ATOM 980 O O . ALA A 1 123 ? 16.924 -7.523 -20.891 1.00 93.25 123 ALA A O 1
ATOM 981 N N . ALA A 1 124 ? 17.124 -6.171 -19.111 1.00 94.31 124 ALA A N 1
ATOM 982 C CA . ALA A 1 124 ? 18.438 -5.637 -19.461 1.00 94.31 124 ALA A CA 1
ATOM 983 C C . ALA A 1 124 ? 19.621 -6.431 -18.880 1.00 94.31 124 ALA A C 1
ATOM 985 O O . ALA A 1 124 ? 20.749 -6.179 -19.290 1.00 94.31 124 ALA A O 1
ATOM 986 N N . THR A 1 125 ? 19.391 -7.341 -17.927 1.00 95.38 125 THR A N 1
ATOM 987 C CA . THR A 1 125 ? 20.442 -8.172 -17.315 1.00 95.38 125 THR A CA 1
ATOM 988 C C . THR A 1 125 ? 20.097 -9.651 -17.416 1.00 95.38 125 THR A C 1
ATOM 990 O O . THR A 1 125 ? 18.927 -10.026 -17.394 1.00 95.38 125 THR A O 1
ATOM 993 N N . SER A 1 126 ? 21.106 -10.512 -17.448 1.00 94.19 126 SER A N 1
ATOM 994 C CA . SER A 1 126 ? 20.961 -11.971 -17.415 1.00 94.19 126 SER A CA 1
ATOM 995 C C . SER A 1 126 ? 20.943 -12.515 -15.983 1.00 94.19 126 SER A C 1
ATOM 997 O O . SER A 1 126 ? 20.198 -13.451 -15.691 1.00 94.19 126 SER A O 1
ATOM 999 N N . SER A 1 127 ? 21.696 -11.907 -15.057 1.00 94.25 127 SER A N 1
ATOM 1000 C CA . SER A 1 127 ? 21.779 -12.357 -13.655 1.00 94.25 127 SER A CA 1
ATOM 1001 C C . SER A 1 127 ? 21.342 -11.304 -12.623 1.00 94.25 127 SER A C 1
ATOM 1003 O O . SER A 1 127 ? 21.029 -10.155 -12.952 1.00 94.25 127 SER A O 1
ATOM 1005 N N . TRP A 1 128 ? 21.280 -11.717 -11.349 1.00 94.31 128 TRP A N 1
ATOM 1006 C CA . TRP A 1 128 ? 20.875 -10.857 -10.231 1.00 94.31 128 TRP A CA 1
ATOM 1007 C C . TRP A 1 128 ? 21.901 -9.779 -9.875 1.00 94.31 128 TRP A C 1
ATOM 1009 O O . TRP A 1 128 ? 21.516 -8.693 -9.435 1.00 94.31 128 TRP A O 1
ATOM 1019 N N . ASP A 1 129 ? 23.180 -10.096 -10.060 1.00 95.31 129 ASP A N 1
ATOM 1020 C CA . ASP A 1 129 ? 24.316 -9.301 -9.587 1.00 95.31 129 ASP A CA 1
ATOM 1021 C C . ASP A 1 129 ? 25.082 -8.619 -10.736 1.00 95.31 129 ASP A C 1
ATOM 1023 O O . ASP A 1 129 ? 25.964 -7.799 -10.496 1.00 95.31 129 ASP A O 1
ATOM 1027 N N . GLU A 1 130 ? 24.691 -8.893 -11.982 1.00 95.25 130 GLU A N 1
ATOM 1028 C CA . GLU A 1 130 ? 25.165 -8.193 -13.174 1.00 95.25 130 GLU A CA 1
ATOM 1029 C C . GLU A 1 130 ? 24.816 -6.702 -13.134 1.00 95.25 130 GLU A C 1
ATOM 1031 O O . GLU A 1 130 ? 23.707 -6.303 -12.755 1.00 95.25 130 GLU A O 1
ATOM 1036 N N . ALA A 1 131 ? 25.788 -5.881 -13.531 1.00 95.56 131 ALA A N 1
ATOM 1037 C CA . ALA A 1 131 ? 25.633 -4.442 -13.597 1.00 95.56 131 ALA A CA 1
ATOM 1038 C C . ALA A 1 131 ? 24.706 -4.049 -14.752 1.00 95.56 131 ALA A C 1
ATOM 1040 O O . ALA A 1 131 ? 24.810 -4.544 -15.871 1.00 95.56 131 ALA A O 1
ATOM 1041 N N . VAL A 1 132 ? 23.796 -3.119 -14.482 1.00 95.50 132 VAL A N 1
ATOM 1042 C CA . VAL A 1 132 ? 22.947 -2.527 -15.513 1.00 95.50 132 VAL A CA 1
ATOM 1043 C C . VAL A 1 132 ? 23.783 -1.550 -16.323 1.00 95.50 132 VAL A C 1
ATOM 1045 O O . VAL A 1 132 ? 24.218 -0.542 -15.773 1.00 95.50 132 VAL A O 1
ATOM 1048 N N . GLU A 1 133 ? 23.953 -1.791 -17.625 1.00 93.56 133 GLU A N 1
ATOM 1049 C CA . GLU A 1 133 ? 24.738 -0.894 -18.488 1.00 93.56 133 GLU A CA 1
ATOM 1050 C C . GLU A 1 133 ? 23.933 0.218 -19.159 1.00 93.56 133 GLU A C 1
ATOM 1052 O O . GLU A 1 133 ? 24.470 1.289 -19.451 1.00 93.56 133 GLU A O 1
ATOM 1057 N N . SER A 1 134 ? 22.631 0.003 -19.344 1.00 93.31 134 SER A N 1
ATOM 1058 C CA . SER A 1 134 ? 21.756 0.949 -20.033 1.00 93.31 134 SER A CA 1
ATOM 1059 C C . SER A 1 134 ? 21.730 2.322 -19.351 1.00 93.31 134 SER A C 1
ATOM 1061 O O . SER A 1 134 ? 21.388 2.444 -18.172 1.00 93.31 134 SER A O 1
ATOM 1063 N N . SER A 1 135 ? 22.056 3.371 -20.110 1.00 91.38 135 SER A N 1
ATOM 1064 C CA . SER A 1 135 ? 22.187 4.742 -19.601 1.00 91.38 135 SER A CA 1
ATOM 1065 C C . SER A 1 135 ? 20.890 5.283 -19.000 1.00 91.38 135 SER A C 1
ATOM 1067 O O . SER A 1 135 ? 20.918 5.849 -17.911 1.00 91.38 135 SER A O 1
ATOM 1069 N N . TRP A 1 136 ? 19.745 5.056 -19.646 1.00 94.56 136 TRP A N 1
ATOM 1070 C CA . TRP A 1 136 ? 18.456 5.520 -19.127 1.00 94.56 136 TRP A CA 1
ATOM 1071 C C . TRP A 1 136 ? 18.027 4.757 -17.864 1.00 94.56 136 TRP A C 1
ATOM 1073 O O . TRP A 1 136 ? 17.413 5.335 -16.973 1.00 94.56 136 TRP A O 1
ATOM 1083 N N . LEU A 1 137 ? 18.392 3.474 -17.728 1.00 94.62 137 LEU A N 1
ATOM 1084 C CA . LEU A 1 137 ? 18.143 2.727 -16.490 1.00 94.62 137 LEU A CA 1
ATOM 1085 C C . LEU A 1 137 ? 19.022 3.212 -15.337 1.00 94.62 137 LEU A C 1
ATOM 1087 O O . LEU A 1 137 ? 18.598 3.121 -14.188 1.00 94.62 137 LEU A O 1
ATOM 1091 N N . LYS A 1 138 ? 20.211 3.756 -15.630 1.00 93.31 138 LYS A N 1
ATOM 1092 C CA . LYS A 1 138 ? 21.062 4.425 -14.635 1.00 93.31 138 LYS A CA 1
ATOM 1093 C C . LYS A 1 138 ? 20.445 5.742 -14.143 1.00 93.31 138 LYS A C 1
ATOM 1095 O O . LYS A 1 138 ? 20.609 6.071 -12.972 1.00 93.31 138 LYS A O 1
ATOM 1100 N N . THR A 1 139 ? 19.696 6.466 -14.983 1.00 94.38 139 THR A N 1
ATOM 1101 C CA . THR A 1 139 ? 19.073 7.752 -14.607 1.00 94.38 139 THR A CA 1
ATOM 1102 C C . THR A 1 139 ? 17.680 7.610 -13.992 1.00 94.38 139 THR A C 1
ATOM 1104 O O . THR A 1 139 ? 17.340 8.356 -13.073 1.00 94.38 139 THR A O 1
ATOM 1107 N N . PHE A 1 140 ? 16.881 6.639 -14.440 1.00 95.56 140 PHE A N 1
ATOM 1108 C CA . PHE A 1 140 ? 15.468 6.507 -14.064 1.00 95.56 140 PHE A CA 1
ATOM 1109 C C . PHE A 1 140 ? 15.200 6.398 -12.545 1.00 95.56 140 PHE A C 1
ATOM 1111 O O . PHE A 1 140 ? 14.285 7.063 -12.055 1.00 95.56 140 PHE A O 1
ATOM 1118 N N . PRO A 1 141 ? 15.989 5.657 -11.736 1.00 95.62 141 PRO A N 1
ATOM 1119 C CA . PRO A 1 141 ? 15.826 5.665 -10.279 1.00 95.62 141 PRO A CA 1
ATOM 1120 C C . PRO A 1 141 ? 16.024 7.055 -9.653 1.00 95.62 141 PRO A C 1
ATOM 1122 O O . PRO A 1 141 ? 15.331 7.404 -8.698 1.00 95.62 141 PRO A O 1
ATOM 1125 N N . GLY A 1 142 ? 16.930 7.864 -10.213 1.00 95.38 142 GLY A N 1
ATOM 1126 C CA . GLY A 1 142 ? 17.145 9.253 -9.806 1.00 95.38 142 GLY A CA 1
ATOM 1127 C C . GLY A 1 142 ? 15.944 10.146 -10.117 1.00 95.38 142 GLY A C 1
ATOM 1128 O O . GLY A 1 142 ? 15.589 10.996 -9.306 1.00 95.38 142 GLY A O 1
ATOM 1129 N N . GLU A 1 143 ? 15.257 9.913 -11.237 1.00 95.69 143 GLU A N 1
ATOM 1130 C CA . GLU A 1 143 ? 14.014 10.616 -11.582 1.00 95.69 143 GLU A CA 1
ATOM 1131 C C . GLU A 1 143 ? 12.872 10.270 -10.617 1.00 95.69 143 GLU A C 1
ATOM 1133 O O . GLU A 1 143 ? 12.140 11.162 -10.180 1.00 95.69 143 GLU A O 1
ATOM 1138 N N . ILE A 1 144 ? 12.747 8.992 -10.231 1.00 95.62 144 ILE A N 1
ATOM 1139 C CA . ILE A 1 144 ? 11.796 8.553 -9.197 1.00 95.62 144 ILE A CA 1
ATOM 1140 C C . ILE A 1 144 ? 12.098 9.274 -7.880 1.00 95.62 144 ILE A C 1
ATOM 1142 O O . ILE A 1 144 ? 11.202 9.898 -7.308 1.00 95.62 144 ILE A O 1
ATOM 1146 N N . ALA A 1 145 ? 13.356 9.248 -7.431 1.00 94.94 145 ALA A N 1
ATOM 1147 C CA . ALA A 1 145 ? 13.778 9.904 -6.196 1.00 94.94 145 ALA A CA 1
ATOM 1148 C C . ALA A 1 145 ? 13.522 11.423 -6.226 1.00 94.94 145 ALA A C 1
ATOM 1150 O O . ALA A 1 145 ? 12.975 11.977 -5.273 1.00 94.94 145 ALA A O 1
ATOM 1151 N N . ALA A 1 146 ? 13.837 12.092 -7.339 1.00 94.56 146 ALA A N 1
ATOM 1152 C CA . ALA A 1 146 ? 13.606 13.524 -7.523 1.00 94.56 146 ALA A CA 1
ATOM 1153 C C . ALA A 1 146 ? 12.115 13.897 -7.570 1.00 94.56 146 ALA A C 1
ATOM 1155 O O . ALA A 1 146 ? 11.737 15.014 -7.216 1.00 94.56 146 ALA A O 1
ATOM 1156 N N . ARG A 1 147 ? 11.245 12.988 -8.024 1.00 95.12 147 ARG A N 1
ATOM 1157 C CA . ARG A 1 147 ? 9.795 13.194 -7.966 1.00 95.12 147 ARG A CA 1
ATOM 1158 C C . ARG A 1 147 ? 9.260 12.992 -6.550 1.00 95.12 147 ARG A C 1
ATOM 1160 O O . ARG A 1 147 ? 8.451 13.799 -6.104 1.00 95.12 147 ARG A O 1
ATOM 1167 N N . MET A 1 148 ? 9.742 11.975 -5.838 1.00 93.75 148 MET A N 1
ATOM 1168 C CA . MET A 1 148 ? 9.365 11.720 -4.443 1.00 93.75 148 MET A CA 1
ATOM 1169 C C . MET A 1 148 ? 9.812 12.833 -3.495 1.00 93.75 148 MET A C 1
ATOM 1171 O O . MET A 1 148 ? 9.082 13.164 -2.568 1.00 93.75 148 MET A O 1
ATOM 1175 N N . SER A 1 149 ? 10.979 13.442 -3.730 1.00 91.81 149 SER A N 1
ATOM 1176 C CA . SER A 1 149 ? 11.455 14.559 -2.904 1.00 91.81 149 SER A CA 1
ATOM 1177 C C . SER A 1 149 ? 10.572 15.805 -3.016 1.00 91.81 149 SER A C 1
ATOM 1179 O O . SER A 1 149 ? 10.539 16.610 -2.089 1.00 91.81 149 SER A O 1
ATOM 1181 N N . LYS A 1 150 ? 9.837 15.956 -4.126 1.00 92.62 150 LYS A N 1
ATOM 1182 C CA . LYS A 1 150 ? 8.822 17.005 -4.300 1.00 92.62 150 LYS A CA 1
ATOM 1183 C C . LYS A 1 150 ? 7.512 16.632 -3.618 1.00 92.62 150 LYS A C 1
ATOM 1185 O O . LYS A 1 150 ? 6.934 17.452 -2.914 1.00 92.62 150 LYS A O 1
ATOM 1190 N N . GLU A 1 151 ? 7.034 15.415 -3.862 1.00 90.94 151 GLU A N 1
ATOM 1191 C CA . GLU A 1 151 ? 5.798 14.904 -3.280 1.00 90.94 151 GLU A CA 1
ATOM 1192 C C . GLU A 1 151 ? 5.840 13.375 -3.203 1.00 90.94 151 GLU A C 1
ATOM 1194 O O . GLU A 1 151 ? 5.761 12.682 -4.223 1.00 90.94 151 GLU A O 1
ATOM 1199 N N . ASP A 1 152 ? 5.953 12.851 -1.982 1.00 92.75 152 ASP A N 1
ATOM 1200 C CA . ASP A 1 152 ? 5.868 11.415 -1.737 1.00 92.75 152 ASP A CA 1
ATOM 1201 C C . ASP A 1 152 ? 4.394 10.968 -1.795 1.00 92.75 152 ASP A C 1
ATOM 1203 O O . ASP A 1 152 ? 3.576 11.450 -0.998 1.00 92.75 152 ASP A O 1
ATOM 1207 N N . PRO A 1 153 ? 4.022 10.069 -2.726 1.00 93.06 153 PRO A N 1
ATOM 1208 C CA . PRO A 1 153 ? 2.652 9.580 -2.835 1.00 93.06 153 PRO A CA 1
ATOM 1209 C C . PRO A 1 153 ? 2.268 8.577 -1.733 1.00 93.06 153 PRO A C 1
ATOM 1211 O O . PRO A 1 153 ? 1.097 8.220 -1.645 1.00 93.06 153 PRO A O 1
ATOM 1214 N N . VAL A 1 154 ? 3.215 8.103 -0.913 1.00 93.12 154 VAL A N 1
ATOM 1215 C CA . VAL A 1 154 ? 2.987 7.082 0.122 1.00 93.12 154 VAL A CA 1
ATOM 1216 C C . VAL A 1 154 ? 2.383 7.708 1.383 1.00 93.12 154 VAL A C 1
ATOM 1218 O O . VAL A 1 154 ? 3.065 7.984 2.380 1.00 93.12 154 VAL A O 1
ATOM 1221 N N . ARG A 1 155 ? 1.078 7.967 1.307 1.00 92.50 155 ARG A N 1
ATOM 1222 C CA . ARG A 1 155 ? 0.248 8.563 2.359 1.00 92.50 155 ARG A CA 1
ATOM 1223 C C . ARG A 1 155 ? -1.225 8.230 2.137 1.00 92.50 155 ARG A C 1
ATOM 1225 O O . ARG A 1 155 ? -1.620 7.920 1.015 1.00 92.50 155 ARG A O 1
ATOM 1232 N N . GLY A 1 156 ? -2.045 8.373 3.170 1.00 91.31 156 GLY A N 1
ATOM 1233 C CA . GLY A 1 156 ? -3.480 8.129 3.058 1.00 91.31 156 GLY A CA 1
ATOM 1234 C C . GLY A 1 156 ? -4.258 8.435 4.330 1.00 91.31 156 GLY A C 1
ATOM 1235 O O . GLY A 1 156 ? -3.743 9.040 5.270 1.00 91.31 156 GLY A O 1
ATOM 1236 N N . THR A 1 157 ? -5.519 8.013 4.341 1.00 89.00 157 THR A N 1
ATOM 1237 C CA . THR A 1 157 ? -6.389 8.043 5.523 1.00 89.00 157 THR A CA 1
ATOM 1238 C C . THR A 1 157 ? -6.241 6.730 6.291 1.00 89.00 157 THR A C 1
ATOM 1240 O O . THR A 1 157 ? -6.115 5.669 5.682 1.00 89.00 157 THR A O 1
ATOM 1243 N N . TRP A 1 158 ? -6.197 6.813 7.620 1.00 86.69 158 TRP A N 1
ATOM 1244 C CA . TRP A 1 158 ? -6.095 5.667 8.523 1.00 86.69 158 TRP A CA 1
ATOM 1245 C C . TRP A 1 158 ? -7.474 5.209 8.996 1.00 86.69 158 TRP A C 1
ATOM 1247 O O . TRP A 1 158 ? -7.801 4.033 8.890 1.00 86.69 158 TRP A O 1
ATOM 1257 N N . ASN A 1 159 ? -8.297 6.138 9.492 1.00 81.25 159 ASN A N 1
ATOM 1258 C CA . ASN A 1 159 ? -9.626 5.820 10.004 1.00 81.25 159 ASN A CA 1
ATOM 1259 C C . ASN A 1 159 ? -10.650 5.732 8.867 1.00 81.25 159 ASN A C 1
ATOM 1261 O O . ASN A 1 159 ? -11.337 6.697 8.537 1.00 81.25 159 ASN A O 1
ATOM 1265 N N . VAL A 1 160 ? -10.727 4.560 8.251 1.00 82.94 160 VAL A N 1
ATOM 1266 C CA . VAL A 1 160 ? -11.730 4.249 7.232 1.00 82.94 160 VAL A CA 1
ATOM 1267 C C . VAL A 1 160 ? -12.928 3.610 7.921 1.00 82.94 160 VAL A C 1
ATOM 1269 O O . VAL A 1 160 ? -12.773 2.615 8.622 1.00 82.94 160 VAL A O 1
ATOM 1272 N N . SER A 1 161 ? -14.113 4.178 7.724 1.00 79.88 161 SER A N 1
ATOM 1273 C CA . SER A 1 161 ? -15.368 3.634 8.238 1.00 79.88 161 SER A CA 1
ATOM 1274 C C . SER A 1 161 ? -16.377 3.439 7.109 1.00 79.88 161 SER A C 1
ATOM 1276 O O . SER A 1 161 ? -16.193 3.912 5.987 1.00 79.88 161 SER A O 1
ATOM 1278 N N . GLY A 1 162 ? -17.447 2.706 7.408 1.00 85.38 162 GLY A N 1
ATOM 1279 C CA . GLY A 1 162 ? -18.508 2.415 6.452 1.00 85.38 162 GLY A CA 1
ATOM 1280 C C . GLY A 1 162 ? -18.266 1.156 5.622 1.00 85.38 162 GLY A C 1
ATOM 1281 O O . GLY A 1 162 ? -17.250 0.477 5.723 1.00 85.38 162 GLY A O 1
ATOM 1282 N N . GLU A 1 163 ? -19.271 0.823 4.815 1.00 89.62 163 GLU A N 1
ATOM 1283 C CA . GLU A 1 163 ? -19.340 -0.441 4.064 1.00 89.62 163 GLU A CA 1
ATOM 1284 C C . GLU A 1 163 ? -19.513 -0.208 2.556 1.00 89.62 163 GLU A C 1
ATOM 1286 O O . GLU A 1 163 ? -19.795 -1.138 1.793 1.00 89.62 163 GLU A O 1
ATOM 1291 N N . ARG A 1 164 ? -19.407 1.053 2.124 1.00 94.25 164 ARG A N 1
ATOM 1292 C CA . ARG A 1 164 ? -19.552 1.476 0.732 1.00 94.25 164 ARG A CA 1
ATOM 1293 C C . ARG A 1 164 ? -18.217 1.994 0.226 1.00 94.25 164 ARG A C 1
ATOM 1295 O O . ARG A 1 164 ? -17.629 2.878 0.838 1.00 94.25 164 ARG A O 1
ATOM 1302 N N . ALA A 1 165 ? -17.800 1.508 -0.931 1.00 94.56 165 ALA A N 1
ATOM 1303 C CA . ALA A 1 165 ? -16.608 1.984 -1.607 1.00 94.56 165 ALA A CA 1
ATOM 1304 C C . ALA A 1 165 ? -16.883 2.280 -3.076 1.00 94.56 165 ALA A C 1
ATOM 1306 O O . ALA A 1 165 ? -17.825 1.770 -3.688 1.00 94.56 165 ALA A O 1
ATOM 1307 N N . ARG A 1 166 ? -16.004 3.082 -3.663 1.00 96.12 166 ARG A N 1
ATOM 1308 C CA . ARG A 1 166 ? -15.912 3.277 -5.100 1.00 96.12 166 ARG A CA 1
ATOM 1309 C C . ARG A 1 166 ? -14.624 2.644 -5.602 1.00 96.12 166 ARG A C 1
ATOM 1311 O O . ARG A 1 166 ? -13.545 2.961 -5.116 1.00 96.12 166 ARG A O 1
ATOM 1318 N N . LEU A 1 167 ? -14.734 1.760 -6.583 1.00 95.44 167 LEU A N 1
ATOM 1319 C CA . LEU A 1 167 ? -13.592 1.120 -7.214 1.00 95.44 167 LEU A CA 1
ATOM 1320 C C . LEU A 1 167 ? -13.298 1.787 -8.556 1.00 95.44 167 LEU A C 1
ATOM 1322 O O . LEU A 1 167 ? -14.089 1.700 -9.499 1.00 95.44 167 LEU A O 1
ATOM 1326 N N . TRP A 1 168 ? -12.142 2.437 -8.628 1.00 95.12 168 TRP A N 1
ATOM 1327 C CA . TRP A 1 168 ? -11.611 3.027 -9.847 1.00 95.12 168 TRP A CA 1
ATOM 1328 C C . TRP A 1 168 ? -10.702 2.043 -10.547 1.00 95.12 168 TRP A C 1
ATOM 1330 O O . TRP A 1 168 ? -9.789 1.507 -9.920 1.00 95.12 168 TRP A O 1
ATOM 1340 N N . VAL A 1 169 ? -10.909 1.858 -11.845 1.00 92.12 169 VAL A N 1
ATOM 1341 C CA . VAL A 1 169 ? -10.051 1.007 -12.666 1.00 92.12 169 VAL A CA 1
ATOM 1342 C C . VAL A 1 169 ? -9.680 1.679 -13.970 1.00 92.12 169 VAL A C 1
ATOM 1344 O O . VAL A 1 169 ? -10.442 2.468 -14.537 1.00 92.12 169 VAL A O 1
ATOM 1347 N N . ASP A 1 170 ? -8.476 1.364 -14.421 1.00 90.31 170 ASP A N 1
ATOM 1348 C CA . ASP A 1 170 ? -7.929 1.856 -15.672 1.00 90.31 170 ASP A CA 1
ATOM 1349 C C . ASP A 1 170 ? -6.923 0.848 -16.217 1.00 90.31 170 ASP A C 1
ATOM 1351 O O . ASP A 1 170 ? -6.282 0.089 -15.477 1.00 90.31 170 ASP A O 1
ATOM 1355 N N . ALA A 1 171 ? -6.779 0.865 -17.531 1.00 89.06 171 ALA A N 1
ATOM 1356 C CA . ALA A 1 171 ? -5.826 0.050 -18.242 1.00 89.06 171 ALA A CA 1
ATOM 1357 C C . ALA A 1 171 ? -5.067 0.911 -19.245 1.00 89.06 171 ALA A C 1
ATOM 1359 O O . ALA A 1 171 ? -5.609 1.757 -19.949 1.00 89.06 171 ALA A O 1
ATOM 1360 N N . SER A 1 172 ? -3.778 0.633 -19.364 1.00 86.50 172 SER A N 1
ATOM 1361 C CA . SER A 1 172 ? -2.915 1.196 -20.396 1.00 86.50 172 SER A CA 1
ATOM 1362 C C . SER A 1 172 ? -2.283 0.069 -21.206 1.00 86.50 172 SER A C 1
ATOM 1364 O O . SER A 1 172 ? -2.498 -1.109 -20.931 1.00 86.50 172 SER A O 1
ATOM 1366 N N . ALA A 1 173 ? -1.459 0.402 -22.198 1.00 84.75 173 ALA A N 1
ATOM 1367 C CA . ALA A 1 173 ? -0.600 -0.592 -22.843 1.00 84.75 173 ALA A CA 1
ATOM 1368 C C . ALA A 1 173 ? 0.453 -1.176 -21.877 1.00 84.75 173 ALA A C 1
ATOM 1370 O O . ALA A 1 173 ? 0.969 -2.262 -22.106 1.00 84.75 173 ALA A O 1
ATOM 1371 N N . LEU A 1 174 ? 0.785 -0.457 -20.799 1.00 85.44 174 LEU A N 1
ATOM 1372 C CA . LEU A 1 174 ? 1.878 -0.815 -19.897 1.00 85.44 174 LEU A CA 1
ATOM 1373 C C . LEU A 1 174 ? 1.423 -1.682 -18.720 1.00 85.44 174 LEU A C 1
ATOM 1375 O O . LEU A 1 174 ? 2.142 -2.593 -18.301 1.00 85.44 174 LEU A O 1
ATOM 1379 N N . ALA A 1 175 ? 0.279 -1.323 -18.147 1.00 89.88 175 ALA A N 1
ATOM 1380 C CA . ALA A 1 175 ? -0.200 -1.791 -16.857 1.00 89.88 175 ALA A CA 1
ATOM 1381 C C . ALA A 1 175 ? -1.715 -1.614 -16.741 1.00 89.88 175 ALA A C 1
ATOM 1383 O O . ALA A 1 175 ? -2.295 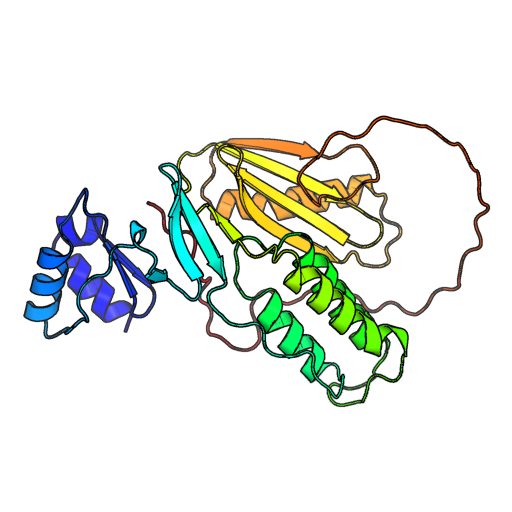-0.747 -17.400 1.00 89.88 175 ALA A O 1
ATOM 1384 N N . ILE A 1 176 ? -2.307 -2.401 -15.857 1.00 91.00 176 ILE A N 1
ATOM 1385 C CA . ILE A 1 176 ? -3.643 -2.203 -15.305 1.00 91.00 176 ILE A CA 1
ATOM 1386 C C . ILE A 1 176 ? -3.520 -1.700 -13.868 1.00 91.00 176 ILE A C 1
ATOM 1388 O O . ILE A 1 176 ? -2.530 -1.985 -13.188 1.00 91.00 176 ILE A O 1
ATOM 1392 N N . GLY A 1 177 ? -4.507 -0.947 -13.400 1.00 91.62 177 GLY A N 1
ATOM 1393 C CA . GLY A 1 177 ? -4.509 -0.404 -12.049 1.00 91.62 177 GLY A CA 1
ATOM 1394 C C . GLY A 1 177 ? -5.903 -0.341 -11.454 1.00 91.62 177 GLY A C 1
ATOM 1395 O O . GLY A 1 177 ? -6.892 -0.204 -12.174 1.00 91.62 177 GLY A O 1
ATOM 1396 N N . ALA A 1 178 ? -5.947 -0.431 -10.130 1.00 94.12 178 ALA A N 1
ATOM 1397 C CA . ALA A 1 178 ? -7.152 -0.283 -9.338 1.00 94.12 178 ALA A CA 1
ATOM 1398 C C . ALA A 1 178 ? -6.882 0.625 -8.132 1.00 94.12 178 ALA A C 1
ATOM 1400 O O . ALA A 1 178 ? -5.811 0.555 -7.527 1.00 94.12 178 ALA A O 1
ATOM 1401 N N . ALA A 1 179 ? -7.856 1.458 -7.777 1.00 94.88 179 ALA A N 1
ATOM 1402 C CA . ALA A 1 179 ? -7.830 2.269 -6.565 1.00 94.88 179 ALA A CA 1
ATOM 1403 C C . ALA A 1 179 ? -9.193 2.209 -5.870 1.00 94.88 179 ALA A C 1
ATOM 1405 O O . ALA A 1 179 ? -10.225 2.487 -6.485 1.00 94.88 179 ALA A O 1
ATOM 1406 N N . LEU A 1 180 ? -9.187 1.841 -4.591 1.00 94.38 180 LEU A N 1
ATOM 1407 C CA . LEU A 1 180 ? -10.372 1.790 -3.747 1.00 94.38 180 LEU A CA 1
ATOM 1408 C C . LEU A 1 180 ? -10.528 3.133 -3.027 1.00 94.38 180 LEU A C 1
ATOM 1410 O O . LEU A 1 180 ? -9.641 3.548 -2.283 1.00 94.38 180 LEU A O 1
ATOM 1414 N N . GLU A 1 181 ? -11.643 3.814 -3.259 1.00 94.38 181 GLU A N 1
ATOM 1415 C CA . GLU A 1 181 ? -12.011 5.074 -2.614 1.00 94.38 181 GLU A CA 1
ATOM 1416 C C . GLU A 1 181 ? -13.122 4.841 -1.586 1.00 94.38 181 GLU A C 1
ATOM 1418 O O . GLU A 1 181 ? -14.131 4.205 -1.894 1.00 94.38 181 GLU A O 1
ATOM 1423 N N . VAL A 1 182 ? -12.969 5.415 -0.395 1.00 91.44 182 VAL A N 1
ATOM 1424 C CA . VAL A 1 182 ? -13.998 5.482 0.650 1.00 91.44 182 VAL A CA 1
ATOM 1425 C C . VAL A 1 182 ? -14.059 6.923 1.151 1.00 91.44 182 VAL A C 1
ATOM 1427 O O . VAL A 1 182 ? -13.024 7.535 1.414 1.00 91.44 182 VAL A O 1
ATOM 1430 N N . ASP A 1 183 ? -15.262 7.497 1.215 1.00 89.25 183 ASP A N 1
ATOM 1431 C CA . ASP A 1 183 ? -15.516 8.871 1.682 1.00 89.25 183 ASP A CA 1
ATOM 1432 C C . ASP A 1 183 ? -14.584 9.945 1.087 1.00 89.25 183 ASP A C 1
ATOM 1434 O O . ASP A 1 183 ? -14.096 10.856 1.773 1.00 89.25 183 ASP A O 1
ATOM 1438 N N . GLY A 1 184 ? -14.335 9.832 -0.223 1.00 88.56 184 GLY A N 1
ATOM 1439 C CA . GLY A 1 184 ? -13.514 10.764 -0.997 1.00 88.56 184 GLY A CA 1
ATOM 1440 C C . GLY A 1 184 ? -12.001 10.557 -0.875 1.00 88.56 184 GLY A C 1
ATOM 1441 O O . GLY A 1 184 ? -11.244 11.310 -1.490 1.00 88.56 184 GLY A O 1
ATOM 1442 N N . SER A 1 185 ? -11.549 9.557 -0.117 1.00 89.88 185 SER A N 1
ATOM 1443 C CA . SER A 1 185 ? -10.135 9.220 0.070 1.00 89.88 185 SER A CA 1
ATOM 1444 C C . SER A 1 185 ? -9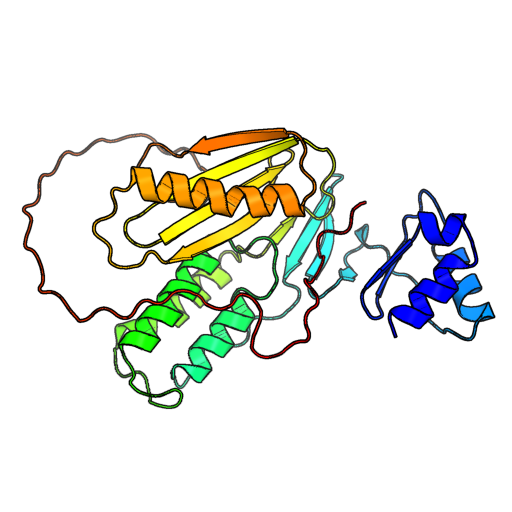.799 7.882 -0.581 1.00 89.88 185 SER A C 1
ATOM 1446 O O . SER A 1 185 ? -10.517 6.906 -0.392 1.00 89.88 185 SER A O 1
ATOM 1448 N N . ILE A 1 186 ? -8.668 7.797 -1.289 1.00 91.75 186 ILE A N 1
ATOM 1449 C CA . ILE A 1 186 ? -8.113 6.496 -1.691 1.00 91.75 186 ILE A CA 1
ATOM 1450 C C . ILE A 1 186 ? -7.552 5.803 -0.447 1.00 91.75 186 ILE A C 1
ATOM 1452 O O . ILE A 1 186 ? -6.698 6.369 0.238 1.00 91.75 186 ILE A O 1
ATOM 1456 N N . VAL A 1 187 ? -8.038 4.596 -0.165 1.00 91.50 187 VAL A N 1
ATOM 1457 C CA . VAL A 1 187 ? -7.656 3.802 1.015 1.00 91.50 187 VAL A CA 1
ATOM 1458 C C . VAL A 1 187 ? -6.679 2.683 0.668 1.00 91.50 187 VAL A C 1
ATOM 1460 O O . VAL A 1 187 ? -5.847 2.307 1.489 1.00 91.50 187 VAL A O 1
ATOM 1463 N N . GLU A 1 188 ? -6.723 2.197 -0.572 1.00 92.94 188 GLU A N 1
ATOM 1464 C CA . GLU A 1 188 ? -5.772 1.223 -1.099 1.00 92.94 188 GLU A CA 1
ATOM 1465 C C . GLU A 1 188 ? -5.669 1.333 -2.617 1.00 92.94 188 GLU A C 1
ATOM 1467 O O . GLU A 1 188 ? -6.659 1.593 -3.307 1.00 92.94 188 GLU A O 1
ATOM 1472 N N . ASP A 1 189 ? -4.467 1.116 -3.144 1.00 93.56 189 ASP A N 1
ATOM 1473 C CA . ASP A 1 189 ? -4.233 1.011 -4.577 1.00 93.56 189 ASP A CA 1
ATOM 1474 C C . ASP A 1 189 ? -3.352 -0.180 -4.943 1.00 93.56 189 ASP A C 1
ATOM 1476 O O . ASP A 1 189 ? -2.531 -0.669 -4.164 1.00 93.56 189 ASP A O 1
ATOM 1480 N N . ALA A 1 190 ? -3.514 -0.633 -6.180 1.00 91.88 190 ALA A N 1
ATOM 1481 C CA . ALA A 1 190 ? -2.711 -1.690 -6.756 1.00 91.88 190 ALA A CA 1
ATOM 1482 C C . ALA A 1 190 ? -2.498 -1.451 -8.251 1.00 91.88 190 ALA A C 1
ATOM 1484 O O . ALA A 1 190 ? -3.316 -0.840 -8.942 1.00 91.88 190 ALA A O 1
ATOM 1485 N N . ALA A 1 191 ? -1.364 -1.932 -8.752 1.00 91.31 191 ALA A N 1
ATOM 1486 C CA . ALA A 1 191 ? -1.032 -1.866 -10.163 1.00 91.31 191 ALA A CA 1
ATOM 1487 C C . ALA A 1 191 ? -0.313 -3.140 -10.587 1.00 91.31 191 ALA A C 1
ATOM 1489 O O . ALA A 1 191 ? 0.597 -3.601 -9.899 1.00 91.31 191 ALA A O 1
ATOM 1490 N N . TRP A 1 192 ? -0.689 -3.658 -11.751 1.00 91.06 192 TRP A N 1
ATOM 1491 C CA . TRP A 1 192 ? -0.109 -4.860 -12.332 1.00 91.06 192 TRP A CA 1
ATOM 1492 C C . TRP A 1 192 ? 0.376 -4.551 -13.738 1.00 91.06 192 TRP A C 1
ATOM 1494 O O . TRP A 1 192 ? -0.345 -3.973 -14.552 1.00 91.06 192 TRP A O 1
ATOM 1504 N N . LEU A 1 193 ? 1.618 -4.922 -14.032 1.00 89.50 193 LEU A N 1
ATOM 1505 C CA . LEU A 1 193 ? 2.153 -4.778 -15.376 1.00 89.50 193 LEU A CA 1
ATOM 1506 C C . LEU A 1 193 ? 1.435 -5.733 -16.318 1.00 89.50 193 LEU A C 1
ATOM 1508 O O . LEU A 1 193 ? 1.220 -6.897 -15.988 1.00 89.50 193 LEU A O 1
ATOM 1512 N N . ARG A 1 194 ? 1.096 -5.240 -17.506 1.00 87.81 194 ARG A N 1
ATOM 1513 C CA . ARG A 1 194 ? 0.509 -6.093 -18.529 1.00 87.81 194 ARG A CA 1
ATOM 1514 C C . ARG A 1 194 ? 1.592 -6.947 -19.185 1.00 87.81 194 ARG A C 1
ATOM 1516 O O . ARG A 1 194 ? 2.680 -6.413 -19.457 1.00 87.81 194 ARG A O 1
ATOM 1523 N N . PRO A 1 195 ? 1.307 -8.229 -19.465 1.00 82.50 195 PRO A N 1
ATOM 1524 C CA . PRO A 1 195 ? 2.103 -8.984 -20.417 1.00 82.50 195 PRO A CA 1
ATOM 1525 C C . PRO A 1 195 ? 2.010 -8.309 -21.791 1.00 82.50 195 PRO A C 1
ATOM 1527 O O . PRO A 1 195 ? 1.092 -7.530 -22.059 1.00 82.50 195 PRO A O 1
ATOM 1530 N N . ASN A 1 196 ? 2.981 -8.575 -22.663 1.00 75.06 196 ASN A N 1
ATOM 1531 C CA . ASN A 1 196 ? 2.959 -8.059 -24.030 1.00 75.06 196 ASN A CA 1
ATOM 1532 C C . ASN A 1 196 ? 1.990 -8.893 -24.883 1.00 75.06 196 ASN A C 1
ATOM 1534 O O . ASN A 1 196 ? 2.407 -9.652 -25.756 1.00 75.06 196 ASN A O 1
ATOM 1538 N N . ASP A 1 197 ? 0.703 -8.806 -24.554 1.00 75.81 197 ASP A N 1
ATOM 1539 C CA . ASP A 1 197 ? -0.379 -9.512 -25.220 1.00 75.81 197 ASP A CA 1
ATOM 1540 C C . ASP A 1 197 ? -1.126 -8.608 -26.210 1.00 75.81 197 ASP A C 1
ATOM 1542 O O . ASP A 1 197 ? -1.110 -7.378 -26.133 1.00 75.81 197 ASP A O 1
ATOM 1546 N N . ALA A 1 198 ? -1.807 -9.230 -27.172 1.00 72.50 198 ALA A N 1
ATOM 1547 C CA . ALA A 1 198 ? -2.686 -8.525 -28.102 1.00 72.50 198 ALA A CA 1
ATOM 1548 C C . ALA A 1 198 ? -4.073 -8.238 -27.490 1.00 72.50 198 ALA A C 1
ATOM 1550 O O . ALA A 1 198 ? -5.009 -7.903 -28.221 1.00 72.50 198 ALA A O 1
ATOM 1551 N N . CYS A 1 199 ? -4.235 -8.388 -26.167 1.00 72.81 199 CYS A N 1
ATOM 1552 C CA . CYS A 1 199 ? -5.520 -8.198 -25.511 1.00 72.81 199 CYS A CA 1
ATOM 1553 C C . CYS A 1 199 ? -5.987 -6.753 -25.681 1.00 72.81 199 CYS A C 1
ATOM 1555 O O . CYS A 1 199 ? -5.263 -5.783 -25.414 1.00 72.81 199 CYS A O 1
ATOM 1557 N N . HIS A 1 200 ? -7.237 -6.618 -26.119 1.00 80.75 200 HIS A N 1
ATOM 1558 C CA . HIS A 1 200 ? -7.872 -5.323 -26.277 1.00 80.75 200 HIS A CA 1
ATOM 1559 C C . HIS A 1 200 ? -7.956 -4.604 -24.926 1.00 80.75 200 HIS A C 1
ATOM 1561 O O . HIS A 1 200 ? -8.182 -5.233 -23.892 1.00 80.75 200 HIS A O 1
ATOM 1567 N N . ILE A 1 201 ? -7.822 -3.275 -24.935 1.00 79.44 201 ILE A N 1
ATOM 1568 C CA . ILE A 1 201 ? -7.774 -2.467 -23.709 1.00 79.44 201 ILE A CA 1
ATOM 1569 C C . ILE A 1 201 ? -8.997 -2.688 -22.808 1.00 79.44 201 ILE A C 1
ATOM 1571 O O . ILE A 1 201 ? -8.847 -2.842 -21.605 1.00 79.44 201 ILE A O 1
ATOM 1575 N N . ASN A 1 202 ? -10.180 -2.849 -23.406 1.00 83.44 202 ASN A N 1
ATOM 1576 C CA . ASN A 1 202 ? -11.413 -3.158 -22.678 1.00 83.44 202 ASN A CA 1
ATOM 1577 C C . ASN A 1 202 ? -11.321 -4.462 -21.861 1.00 83.44 202 ASN A C 1
ATOM 1579 O O . ASN A 1 202 ? -11.859 -4.528 -20.764 1.00 83.44 202 ASN A O 1
ATOM 1583 N N . MET A 1 203 ? -10.641 -5.502 -22.365 1.00 87.38 203 MET A N 1
ATOM 1584 C CA . MET A 1 203 ? -10.458 -6.750 -21.605 1.00 87.38 203 MET A CA 1
ATOM 1585 C C . MET A 1 203 ? -9.498 -6.547 -20.432 1.00 87.38 203 MET A C 1
ATOM 1587 O O . MET A 1 203 ? -9.703 -7.110 -19.361 1.00 87.38 203 MET A O 1
ATOM 1591 N N . ALA A 1 204 ? -8.486 -5.697 -20.613 1.00 87.44 204 ALA A N 1
ATOM 1592 C CA . ALA A 1 204 ? -7.570 -5.326 -19.544 1.00 87.44 204 ALA A CA 1
ATOM 1593 C C . ALA A 1 204 ? -8.269 -4.491 -18.451 1.00 87.44 204 ALA A C 1
ATOM 1595 O O . ALA A 1 204 ? -7.982 -4.680 -17.275 1.00 87.44 204 ALA A O 1
ATOM 1596 N N . GLU A 1 205 ? -9.221 -3.619 -18.802 1.00 87.56 205 GLU A N 1
ATOM 1597 C CA . GLU A 1 205 ? -10.055 -2.909 -17.815 1.00 87.56 205 GLU A CA 1
ATOM 1598 C C . GLU A 1 205 ? -10.931 -3.876 -17.001 1.00 87.56 205 GLU A C 1
ATOM 1600 O O . GLU A 1 205 ? -11.105 -3.683 -15.798 1.00 87.56 205 GLU A O 1
ATOM 1605 N N . VAL A 1 206 ? -11.448 -4.942 -17.624 1.00 90.75 206 VAL A N 1
ATOM 1606 C CA . VAL A 1 206 ? -12.202 -5.991 -16.915 1.00 90.75 206 VAL A CA 1
ATOM 1607 C C . VAL A 1 206 ? -11.296 -6.781 -15.964 1.00 90.75 206 VAL A C 1
ATOM 1609 O O . VAL A 1 206 ? -11.681 -7.010 -14.820 1.00 90.75 206 VAL A O 1
ATOM 1612 N N . ASP A 1 207 ? -10.078 -7.142 -16.378 1.00 90.31 207 ASP A N 1
ATOM 1613 C CA . ASP A 1 207 ? -9.100 -7.781 -15.477 1.00 90.31 207 ASP A CA 1
ATOM 1614 C C . ASP A 1 207 ? -8.732 -6.859 -14.299 1.00 90.31 207 ASP A C 1
ATOM 1616 O O . ASP A 1 207 ? -8.690 -7.289 -13.144 1.00 90.31 207 ASP A O 1
ATOM 1620 N N . ALA A 1 208 ? -8.561 -5.559 -14.562 1.00 91.00 208 ALA A N 1
ATOM 1621 C CA . ALA A 1 208 ? -8.356 -4.550 -13.524 1.00 91.00 208 ALA A CA 1
ATOM 1622 C C . ALA A 1 208 ? -9.529 -4.496 -12.529 1.00 91.00 208 ALA A C 1
ATOM 1624 O O . ALA A 1 208 ? -9.304 -4.398 -11.325 1.00 91.00 208 ALA A O 1
ATOM 1625 N N . ALA A 1 209 ? -10.770 -4.604 -13.016 1.00 92.19 209 ALA A N 1
ATOM 1626 C CA . ALA A 1 209 ? -11.980 -4.666 -12.194 1.00 92.19 209 ALA A CA 1
ATOM 1627 C C . ALA A 1 209 ? -12.023 -5.905 -11.301 1.00 92.19 209 ALA A C 1
ATOM 1629 O O . ALA A 1 209 ? -12.266 -5.776 -10.101 1.00 92.19 209 ALA A O 1
ATOM 1630 N N . ILE A 1 210 ? -11.726 -7.084 -11.849 1.00 92.62 210 ILE A N 1
ATOM 1631 C CA . ILE A 1 210 ? -11.701 -8.337 -11.084 1.00 92.62 210 ILE A CA 1
ATOM 1632 C C . ILE A 1 210 ? -10.631 -8.270 -9.989 1.00 92.62 210 ILE A C 1
ATOM 1634 O O . ILE A 1 210 ? -10.906 -8.568 -8.828 1.00 92.62 210 ILE A O 1
ATOM 1638 N N . LYS A 1 211 ? -9.419 -7.817 -10.322 1.00 92.62 211 LYS A N 1
ATOM 1639 C CA . LYS A 1 211 ? -8.340 -7.673 -9.334 1.00 92.62 211 LYS A CA 1
ATOM 1640 C C . LYS A 1 211 ? -8.632 -6.581 -8.308 1.00 92.62 211 LYS A C 1
ATOM 1642 O O . LYS A 1 211 ? -8.338 -6.756 -7.129 1.00 92.62 211 LYS A O 1
ATOM 1647 N N . GLY A 1 212 ? -9.243 -5.479 -8.734 1.00 92.12 212 GLY A N 1
ATOM 1648 C CA . GLY A 1 212 ? -9.662 -4.386 -7.864 1.00 92.12 212 GLY A CA 1
ATOM 1649 C C . GLY A 1 212 ? -10.738 -4.791 -6.854 1.00 92.12 212 GLY A C 1
ATOM 1650 O O . GLY A 1 212 ? -10.712 -4.318 -5.719 1.00 92.12 212 GLY A O 1
ATOM 1651 N N . LEU A 1 213 ? -11.641 -5.710 -7.212 1.00 93.75 213 LEU A N 1
ATOM 1652 C CA . LEU A 1 213 ? -12.638 -6.250 -6.279 1.00 93.75 213 LEU A CA 1
ATOM 1653 C C . LEU A 1 213 ? -12.006 -6.952 -5.080 1.00 93.75 213 LEU A C 1
ATOM 1655 O O . LEU A 1 213 ? -12.537 -6.845 -3.979 1.00 93.75 213 LEU A O 1
ATOM 1659 N N . ASN A 1 214 ? -10.858 -7.610 -5.257 1.00 92.12 214 ASN A N 1
ATOM 1660 C CA . ASN A 1 214 ? -10.147 -8.224 -4.134 1.00 92.12 214 ASN A CA 1
ATOM 1661 C C . ASN A 1 214 ? -9.712 -7.180 -3.093 1.00 92.12 214 ASN A C 1
ATOM 1663 O O . ASN A 1 214 ? -9.714 -7.481 -1.900 1.00 92.12 214 ASN A O 1
ATOM 1667 N N . LEU A 1 215 ? -9.418 -5.942 -3.516 1.00 90.50 215 LEU A N 1
ATOM 1668 C CA . LEU A 1 215 ? -9.164 -4.837 -2.586 1.00 90.50 215 LEU A CA 1
ATOM 1669 C C . LEU A 1 215 ? -10.429 -4.539 -1.775 1.00 90.50 215 LEU A C 1
ATOM 1671 O O . LEU A 1 215 ? -10.390 -4.549 -0.549 1.00 90.50 215 LEU A O 1
ATOM 1675 N N . ALA A 1 216 ? -11.574 -4.364 -2.437 1.00 91.25 216 ALA A N 1
ATOM 1676 C CA . ALA A 1 216 ? -12.839 -4.098 -1.754 1.00 91.25 216 ALA A CA 1
ATOM 1677 C C . ALA A 1 216 ? -13.227 -5.214 -0.764 1.00 91.25 216 ALA A C 1
ATOM 1679 O O . ALA A 1 216 ? -13.622 -4.922 0.364 1.00 91.25 216 ALA A O 1
ATOM 1680 N N . LEU A 1 217 ? -13.046 -6.481 -1.154 1.00 90.19 217 LEU A N 1
ATOM 1681 C CA . LEU A 1 217 ? -13.296 -7.643 -0.295 1.00 90.19 217 LEU A CA 1
ATOM 1682 C C . LEU A 1 217 ? -12.392 -7.650 0.940 1.00 90.19 217 LEU A C 1
ATOM 1684 O O . LEU A 1 217 ? -12.865 -7.898 2.043 1.00 90.19 217 LEU A O 1
ATOM 1688 N N . SER A 1 218 ? -11.108 -7.332 0.776 1.00 86.81 218 SER A N 1
ATOM 1689 C CA . SER A 1 218 ? -10.166 -7.274 1.900 1.00 86.81 218 SER A CA 1
ATOM 1690 C C . SER A 1 218 ? -10.453 -6.139 2.893 1.00 86.81 218 SER A C 1
ATOM 1692 O O . SER A 1 218 ? -10.044 -6.224 4.044 1.00 86.81 218 SER A O 1
ATOM 1694 N N . TRP A 1 219 ? -11.177 -5.102 2.464 1.00 87.19 219 TRP A N 1
ATOM 1695 C CA . TRP A 1 219 ? -11.718 -4.048 3.329 1.00 87.19 219 TRP A CA 1
ATOM 1696 C C . TRP A 1 219 ? -13.141 -4.346 3.824 1.00 87.19 219 TRP A C 1
ATOM 1698 O O . TRP A 1 219 ? -13.768 -3.482 4.429 1.00 87.19 219 TRP A O 1
ATOM 1708 N N . ASN A 1 220 ? -13.669 -5.547 3.559 1.00 88.88 220 ASN A N 1
ATOM 1709 C CA . ASN A 1 220 ? -15.023 -5.967 3.921 1.00 88.88 220 ASN A CA 1
ATOM 1710 C C . ASN A 1 220 ? -16.127 -5.014 3.407 1.00 88.88 220 ASN A C 1
ATOM 1712 O O . ASN A 1 220 ? -17.159 -4.812 4.049 1.00 88.88 220 ASN A O 1
ATOM 1716 N N . MET A 1 221 ? -15.911 -4.409 2.236 1.00 90.00 221 MET A N 1
ATOM 1717 C CA . MET A 1 221 ? -16.876 -3.497 1.623 1.00 90.00 221 MET A CA 1
ATOM 1718 C C . MET A 1 221 ? -18.075 -4.286 1.095 1.00 90.00 221 MET A C 1
ATO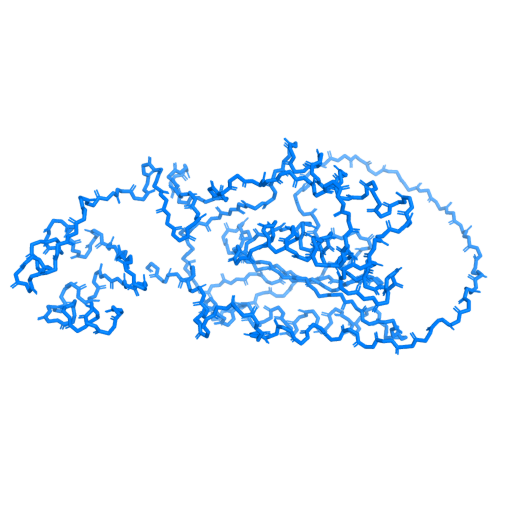M 1720 O O . MET A 1 221 ? -17.924 -5.192 0.276 1.00 90.00 221 MET A O 1
ATOM 1724 N N . LYS A 1 222 ? -19.284 -3.918 1.530 1.00 93.50 222 LYS A N 1
ATOM 1725 C CA . LYS A 1 222 ? -20.530 -4.591 1.129 1.00 93.50 222 LYS A CA 1
ATOM 1726 C C . LYS A 1 222 ? -21.115 -4.045 -0.163 1.00 93.50 222 LYS A C 1
ATOM 1728 O O . LYS A 1 222 ? -21.794 -4.767 -0.885 1.00 93.50 222 LYS A O 1
ATOM 1733 N N . THR A 1 223 ? -20.896 -2.763 -0.449 1.00 95.38 223 THR A N 1
ATOM 1734 C CA . THR A 1 223 ? -21.335 -2.139 -1.702 1.00 95.38 223 THR A CA 1
ATOM 1735 C C . THR A 1 223 ? -20.155 -1.499 -2.407 1.00 95.38 223 THR A C 1
ATOM 1737 O O . THR A 1 223 ? -19.450 -0.685 -1.818 1.00 95.38 223 THR A O 1
ATOM 1740 N N . VAL A 1 224 ? -19.976 -1.823 -3.686 1.00 94.50 224 VAL A N 1
ATOM 1741 C CA . VAL A 1 224 ? -18.904 -1.264 -4.512 1.00 94.50 224 VAL A CA 1
ATOM 1742 C C . VAL A 1 224 ? -19.500 -0.616 -5.753 1.00 94.50 224 VAL A C 1
ATOM 1744 O O . VAL A 1 224 ? -20.158 -1.274 -6.557 1.00 94.50 224 VAL A O 1
ATOM 1747 N N . GLU A 1 225 ? -19.261 0.680 -5.919 1.00 94.31 225 GLU A N 1
ATOM 1748 C CA . GLU A 1 225 ? -19.570 1.404 -7.149 1.00 94.31 225 GLU A CA 1
ATOM 1749 C C . GLU A 1 225 ? -18.386 1.319 -8.110 1.00 94.31 225 GLU A C 1
ATOM 1751 O O . GLU A 1 225 ? -17.272 1.712 -7.769 1.00 94.31 225 GLU A O 1
ATOM 1756 N N . PHE A 1 226 ? -18.625 0.849 -9.330 1.00 89.25 226 PHE A N 1
ATOM 1757 C CA . PHE A 1 226 ? -17.576 0.690 -10.333 1.00 89.25 226 PHE A CA 1
ATOM 1758 C C . PHE A 1 226 ? -17.424 1.908 -11.227 1.00 89.25 226 PHE A C 1
ATOM 1760 O O . PHE A 1 226 ? -18.390 2.375 -11.831 1.00 89.25 226 PHE A O 1
ATOM 1767 N N . TRP A 1 227 ? -16.183 2.366 -11.368 1.00 88.12 227 TRP A N 1
ATOM 1768 C CA . TRP A 1 227 ? -15.835 3.489 -12.222 1.00 88.12 227 TRP A CA 1
ATOM 1769 C C . TRP A 1 227 ? -14.647 3.126 -13.102 1.00 88.12 227 TRP A C 1
ATOM 1771 O O . TRP A 1 227 ? -13.521 2.965 -12.638 1.00 88.12 227 TRP A O 1
ATOM 1781 N N . VAL A 1 228 ? -14.909 3.031 -14.402 1.00 79.00 228 VAL A N 1
ATOM 1782 C CA . VAL A 1 228 ? -13.871 2.865 -15.421 1.00 79.00 228 VAL A CA 1
ATOM 1783 C C . VAL A 1 228 ? -13.550 4.238 -15.990 1.00 79.00 228 VAL A C 1
ATOM 1785 O O . VAL A 1 228 ? -14.452 4.956 -16.442 1.00 79.00 228 VAL A O 1
ATOM 1788 N N . HIS A 1 229 ? -12.278 4.631 -15.975 1.00 65.75 229 HIS A N 1
ATOM 1789 C CA . HIS A 1 229 ? -11.889 5.895 -16.586 1.00 65.75 229 HIS A CA 1
ATOM 1790 C C . HIS A 1 229 ? -11.904 5.779 -18.116 1.00 65.75 229 HIS A C 1
ATOM 1792 O O . HIS A 1 229 ? -10.930 5.377 -18.737 1.00 65.75 229 HIS A O 1
ATOM 1798 N N . ARG A 1 230 ? -13.001 6.189 -18.766 1.00 47.53 230 ARG A N 1
ATOM 1799 C CA . ARG A 1 230 ? -13.033 6.295 -20.234 1.00 47.53 230 ARG A CA 1
ATOM 1800 C C . ARG A 1 230 ? -12.262 7.531 -20.708 1.00 47.53 230 ARG A C 1
ATOM 1802 O O . ARG A 1 230 ? -12.840 8.589 -20.950 1.00 47.53 230 ARG A O 1
ATOM 1809 N N . GLY A 1 231 ? -10.950 7.400 -20.861 1.00 43.59 231 GLY A N 1
ATOM 1810 C CA . GLY A 1 231 ? -10.105 8.396 -21.517 1.00 43.59 231 GLY A CA 1
ATOM 1811 C C . GLY A 1 231 ? -8.628 8.106 -21.289 1.00 43.59 231 GLY A C 1
ATOM 1812 O O . GLY A 1 231 ? -8.239 7.841 -20.168 1.00 43.59 231 GLY A O 1
ATOM 1813 N N . GLY A 1 232 ? -7.794 8.173 -22.332 1.00 37.44 232 GLY A N 1
ATOM 1814 C CA . GLY A 1 232 ? -6.364 7.815 -22.294 1.00 37.44 232 GLY A CA 1
ATOM 1815 C C . GLY A 1 232 ? -5.455 8.716 -21.439 1.00 37.44 232 GLY A C 1
ATOM 1816 O O . GLY A 1 232 ? -4.458 9.233 -21.941 1.00 37.44 232 GLY A O 1
ATOM 1817 N N . ARG A 1 233 ? -5.790 8.938 -20.165 1.00 36.66 233 ARG A N 1
ATOM 1818 C CA . ARG A 1 233 ? -4.990 9.638 -19.156 1.00 36.66 233 ARG A CA 1
ATOM 1819 C C . ARG A 1 233 ? -5.062 8.861 -17.839 1.00 36.66 233 ARG A C 1
ATOM 1821 O O . ARG A 1 233 ? -6.094 8.857 -17.184 1.00 36.66 233 ARG A O 1
ATOM 1828 N N . CYS A 1 234 ? -3.933 8.243 -17.495 1.00 37.97 234 CYS A N 1
ATOM 1829 C CA . CYS A 1 234 ? -3.720 7.347 -16.360 1.00 37.97 234 CYS A CA 1
ATOM 1830 C C . CYS A 1 234 ? -4.241 7.879 -15.005 1.00 37.97 234 CYS A C 1
ATOM 1832 O O . CYS A 1 234 ? -4.154 9.080 -14.743 1.00 37.97 234 CYS A O 1
ATOM 1834 N N . LEU A 1 235 ? -4.632 6.954 -14.113 1.00 41.38 235 LEU A N 1
ATOM 1835 C CA . LEU A 1 235 ? -5.080 7.099 -12.703 1.00 41.38 235 LEU A CA 1
ATOM 1836 C C . LEU A 1 235 ? -4.137 7.825 -11.700 1.00 41.38 235 LEU A C 1
ATOM 1838 O O . LEU A 1 235 ? -4.149 7.546 -10.503 1.00 41.38 235 LEU A O 1
ATOM 1842 N N . ALA A 1 236 ? -3.332 8.801 -12.116 1.00 36.88 236 ALA A N 1
ATOM 1843 C CA . ALA A 1 236 ? -2.652 9.694 -11.176 1.00 36.88 236 ALA A CA 1
ATOM 1844 C C . ALA A 1 236 ? -3.600 10.845 -10.765 1.00 36.88 236 ALA A C 1
ATOM 1846 O O . ALA A 1 236 ? -3.726 11.834 -11.485 1.00 36.88 236 ALA A O 1
ATOM 1847 N N . ALA A 1 237 ? -4.298 10.731 -9.632 1.00 30.88 237 ALA A N 1
ATOM 1848 C CA . ALA A 1 237 ? -5.103 11.825 -9.056 1.00 30.88 237 ALA A CA 1
ATOM 1849 C C . ALA A 1 237 ? -4.236 12.819 -8.231 1.00 30.88 237 ALA A C 1
ATOM 1851 O O . ALA A 1 237 ? -3.154 12.417 -7.801 1.00 30.88 237 ALA A O 1
ATOM 1852 N N . PRO A 1 238 ? -4.675 14.075 -7.934 1.00 36.16 238 PRO A N 1
ATOM 1853 C CA . PRO A 1 238 ? -5.931 14.741 -8.292 1.00 36.16 238 PRO A CA 1
ATOM 1854 C C . PRO A 1 238 ? -5.781 15.945 -9.254 1.00 36.16 238 PRO A C 1
ATOM 1856 O O . PRO A 1 238 ? -4.713 16.516 -9.471 1.00 36.16 238 PRO A O 1
ATOM 1859 N N . ARG A 1 239 ? -6.927 16.356 -9.812 1.00 32.31 239 ARG A N 1
ATOM 1860 C CA . ARG A 1 239 ? -7.123 17.487 -10.734 1.00 32.31 239 ARG A CA 1
ATOM 1861 C C . ARG A 1 239 ? -6.782 18.846 -10.093 1.00 32.31 239 ARG A C 1
ATOM 1863 O O . ARG A 1 239 ? -7.464 19.269 -9.166 1.00 32.31 239 ARG A O 1
ATOM 1870 N N . ARG A 1 240 ? -5.891 19.627 -10.719 1.00 28.00 240 ARG A N 1
ATOM 1871 C CA . ARG A 1 240 ? -6.067 21.091 -10.831 1.00 28.00 240 ARG A CA 1
ATOM 1872 C C . ARG A 1 240 ? -6.633 21.391 -12.220 1.00 28.00 240 ARG A C 1
ATOM 1874 O O . ARG A 1 240 ? -6.093 20.926 -13.220 1.00 28.00 240 ARG A O 1
ATOM 1881 N N . ARG A 1 241 ? -7.756 22.117 -12.280 1.00 29.78 241 ARG A N 1
ATOM 1882 C CA . ARG A 1 241 ? -8.369 22.587 -13.536 1.00 29.78 241 ARG A CA 1
ATOM 1883 C C . ARG A 1 241 ? -7.358 23.449 -14.304 1.00 29.78 241 ARG A C 1
ATOM 1885 O O . ARG A 1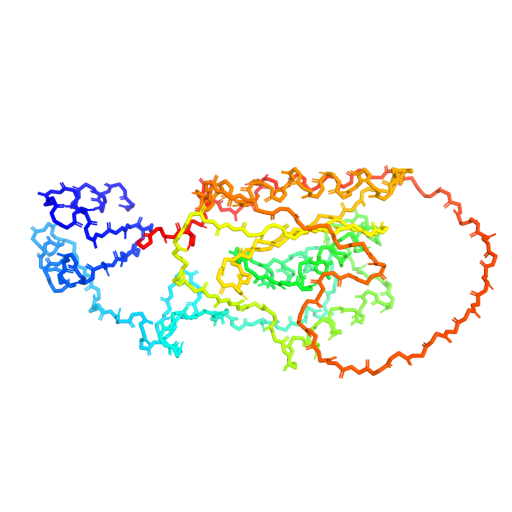 241 ? -6.886 24.436 -13.756 1.00 29.78 241 ARG A O 1
ATOM 1892 N N . MET A 1 242 ? -7.100 23.115 -15.565 1.00 24.12 242 MET A N 1
ATOM 1893 C CA . MET A 1 242 ? -6.560 24.032 -16.576 1.00 24.12 242 MET A CA 1
ATOM 1894 C C . MET A 1 242 ? -7.278 23.767 -17.914 1.00 24.12 242 MET A C 1
ATOM 1896 O O . MET A 1 242 ? -7.676 22.622 -18.155 1.00 24.12 242 MET A O 1
ATOM 1900 N N . PRO A 1 243 ? -7.522 24.794 -18.749 1.00 24.73 243 PRO A N 1
ATOM 1901 C CA . PRO A 1 243 ? -8.497 24.728 -19.833 1.00 24.73 243 PRO A CA 1
ATOM 1902 C C . PRO A 1 243 ? -8.016 23.917 -21.039 1.00 24.73 243 PRO A C 1
ATOM 1904 O O . PRO A 1 243 ? -6.830 23.841 -21.347 1.00 24.73 243 PRO A O 1
ATOM 1907 N N . HIS A 1 244 ? -8.992 23.344 -21.738 1.00 26.00 244 HIS A N 1
ATOM 1908 C CA . HIS A 1 244 ? -8.867 22.648 -23.014 1.00 26.00 244 HIS A CA 1
ATOM 1909 C C . HIS A 1 244 ? -8.166 23.474 -24.100 1.00 26.00 244 HIS A C 1
ATOM 1911 O O . HIS A 1 244 ? -8.628 24.564 -24.422 1.00 26.00 244 HIS A O 1
ATOM 1917 N N . GLN A 1 245 ? -7.215 22.857 -24.807 1.00 25.55 245 GLN A N 1
ATOM 1918 C CA . GLN A 1 245 ? -7.084 23.029 -26.257 1.00 25.55 245 GLN A CA 1
ATOM 1919 C C . GLN A 1 245 ? -6.827 21.674 -26.930 1.00 25.55 245 GLN A C 1
ATOM 1921 O O . GLN A 1 245 ? -5.942 20.911 -26.545 1.00 25.55 245 GLN A O 1
ATOM 1926 N N . TYR A 1 246 ? -7.679 21.357 -27.904 1.00 25.67 246 TYR A N 1
ATOM 1927 C CA . TYR A 1 246 ? -7.596 20.194 -28.783 1.00 25.67 246 TYR A CA 1
ATOM 1928 C C . TYR A 1 246 ? -6.597 20.469 -29.914 1.00 25.67 246 TYR A C 1
ATOM 1930 O O . TYR A 1 246 ? -6.703 21.490 -30.586 1.00 25.67 246 TYR A O 1
ATOM 1938 N N . GLY A 1 247 ? -5.704 19.518 -30.193 1.00 25.83 247 GLY A N 1
ATOM 1939 C CA . GLY A 1 247 ? -4.867 19.508 -31.394 1.00 25.83 247 GLY A CA 1
ATOM 1940 C C . GLY A 1 247 ? -4.785 18.096 -31.971 1.00 25.83 247 GLY A C 1
ATOM 1941 O O . GLY A 1 247 ? -4.196 17.207 -31.365 1.00 25.83 247 GLY A O 1
ATOM 1942 N N . LYS A 1 248 ? -5.422 17.876 -33.128 1.00 30.97 248 LYS A N 1
ATOM 1943 C CA . LYS A 1 248 ? -5.378 16.624 -33.902 1.00 30.97 248 LYS A CA 1
ATOM 1944 C C . LYS A 1 248 ? -3.998 16.456 -34.553 1.00 30.97 248 LYS A C 1
ATOM 1946 O O . LYS A 1 248 ? -3.533 17.370 -35.223 1.00 30.97 248 LYS A O 1
ATOM 1951 N N . GLY A 1 249 ? -3.406 15.264 -34.468 1.00 26.77 249 GLY A N 1
ATOM 1952 C CA . GLY A 1 249 ? -2.211 14.903 -35.237 1.00 26.77 249 GLY A CA 1
ATOM 1953 C C . GLY A 1 249 ? -2.081 13.391 -35.427 1.00 26.77 249 GLY A C 1
ATOM 1954 O O . GLY A 1 249 ? -1.800 12.666 -34.480 1.00 26.77 249 GLY A O 1
ATOM 1955 N N . ARG A 1 250 ? -2.303 12.912 -36.659 1.00 31.64 250 ARG A N 1
ATOM 1956 C CA . ARG A 1 250 ? -2.084 11.517 -37.088 1.00 31.64 250 ARG A CA 1
ATOM 1957 C C . ARG A 1 250 ? -0.584 11.193 -37.086 1.00 31.64 250 ARG A C 1
ATOM 1959 O O . ARG A 1 250 ? 0.183 11.967 -37.656 1.00 31.64 250 ARG A O 1
ATOM 1966 N N . ARG A 1 251 ? -0.166 10.024 -36.582 1.00 30.88 251 ARG A N 1
ATOM 1967 C CA . ARG A 1 251 ? 1.139 9.421 -36.927 1.00 30.88 251 ARG A CA 1
ATOM 1968 C C . ARG A 1 251 ? 1.024 7.917 -37.185 1.00 30.88 251 ARG A C 1
ATOM 1970 O O . ARG A 1 251 ? 0.272 7.213 -36.523 1.00 30.88 251 ARG A O 1
ATOM 1977 N N . ARG A 1 252 ? 1.742 7.504 -38.233 1.00 26.58 252 ARG A N 1
ATOM 1978 C CA . ARG A 1 252 ? 1.790 6.186 -38.876 1.00 26.58 252 ARG A CA 1
ATOM 1979 C C . ARG A 1 252 ? 2.360 5.111 -37.943 1.00 26.58 252 ARG A C 1
ATOM 1981 O O . ARG A 1 252 ? 3.308 5.378 -37.212 1.00 26.58 252 ARG A O 1
ATOM 1988 N N . HIS A 1 253 ? 1.814 3.899 -38.036 1.00 27.52 253 HIS A N 1
ATOM 1989 C CA . HIS A 1 253 ? 2.350 2.696 -37.402 1.00 27.52 253 HIS A CA 1
ATOM 1990 C C . HIS A 1 253 ? 3.597 2.194 -38.142 1.00 27.52 253 HIS A C 1
ATOM 1992 O O . HIS A 1 253 ? 3.529 1.864 -39.323 1.00 27.52 253 HIS A O 1
ATOM 1998 N N . GLN A 1 254 ? 4.703 2.071 -37.415 1.00 26.25 254 GLN A N 1
ATOM 1999 C CA . GLN A 1 254 ? 5.799 1.155 -37.720 1.00 26.25 254 GLN A CA 1
ATOM 2000 C C . GLN A 1 254 ? 5.845 0.155 -36.560 1.00 26.25 254 GLN A C 1
ATOM 2002 O O . GLN A 1 254 ? 5.944 0.565 -35.404 1.00 26.25 254 GLN A O 1
ATOM 2007 N N . LYS A 1 255 ? 5.669 -1.137 -36.858 1.00 29.70 255 LYS A N 1
ATOM 2008 C CA . LYS A 1 255 ? 5.818 -2.233 -35.889 1.00 29.70 255 LYS A CA 1
ATOM 2009 C C . LYS A 1 255 ? 7.313 -2.455 -35.632 1.00 29.70 255 LYS A C 1
ATOM 2011 O O . LYS A 1 255 ? 8.017 -2.690 -36.611 1.00 29.70 255 LYS A O 1
ATOM 2016 N N . PRO A 1 256 ? 7.796 -2.449 -34.379 1.00 28.11 256 PRO A N 1
ATOM 2017 C CA . PRO A 1 256 ? 9.057 -3.085 -34.047 1.00 28.11 256 PRO A CA 1
ATOM 2018 C C . PRO A 1 256 ? 8.835 -4.576 -33.777 1.00 28.11 256 PRO A C 1
ATOM 2020 O O . PRO A 1 256 ? 7.785 -4.999 -33.289 1.00 28.11 256 PRO A O 1
ATOM 2023 N N . GLU A 1 257 ? 9.843 -5.342 -34.163 1.00 26.52 257 GLU A N 1
ATOM 2024 C CA . GLU A 1 257 ? 9.927 -6.795 -34.182 1.00 26.52 257 GLU A CA 1
ATOM 2025 C C . GLU A 1 257 ? 9.763 -7.432 -32.793 1.00 26.52 257 GLU A C 1
ATOM 2027 O O . GLU A 1 257 ? 10.052 -6.838 -31.753 1.00 26.52 257 GLU A O 1
ATOM 2032 N N . CYS A 1 258 ? 9.244 -8.661 -32.798 1.00 25.39 258 CYS A N 1
ATOM 2033 C CA . CYS A 1 258 ? 8.927 -9.443 -31.610 1.00 25.39 258 CYS A CA 1
ATOM 2034 C C . CYS A 1 258 ? 10.209 -9.881 -30.886 1.00 25.39 258 CYS A C 1
ATOM 2036 O O . CYS A 1 258 ? 10.921 -10.756 -31.372 1.00 25.39 258 CYS A O 1
ATOM 2038 N N . CYS A 1 259 ? 10.466 -9.326 -29.699 1.00 24.67 259 CYS A N 1
ATOM 2039 C CA . CYS A 1 259 ? 11.374 -9.934 -28.725 1.00 24.67 259 CYS A CA 1
ATOM 2040 C C . CYS A 1 259 ? 10.643 -11.030 -27.925 1.00 24.67 259 CYS A C 1
ATOM 2042 O O . CYS A 1 259 ? 9.440 -10.897 -27.674 1.00 24.67 259 CYS A O 1
ATOM 2044 N N . PRO A 1 260 ? 11.345 -12.109 -27.534 1.00 26.58 260 PRO A N 1
ATOM 2045 C CA . PRO A 1 260 ? 10.738 -13.328 -27.018 1.00 26.58 260 PRO A CA 1
ATOM 2046 C C . PRO A 1 260 ? 9.996 -13.116 -25.697 1.00 26.58 260 PRO A C 1
ATOM 2048 O O . PRO A 1 260 ? 10.378 -12.319 -24.838 1.00 26.58 260 PRO A O 1
ATOM 2051 N N . VAL A 1 261 ? 8.908 -13.872 -25.580 1.00 27.77 261 VAL A N 1
ATOM 2052 C CA . VAL A 1 261 ? 7.962 -13.905 -24.470 1.00 27.77 261 VAL A CA 1
ATOM 2053 C C . VAL A 1 261 ? 8.672 -14.380 -23.202 1.00 27.77 261 VAL A C 1
ATOM 2055 O O . VAL A 1 261 ? 9.052 -15.540 -23.090 1.00 27.77 261 VAL A O 1
ATOM 2058 N N . MET A 1 262 ? 8.818 -13.482 -22.233 1.00 23.98 262 MET A N 1
ATOM 2059 C CA . MET A 1 262 ? 8.918 -13.849 -20.824 1.00 23.98 262 MET A CA 1
ATOM 2060 C C . MET A 1 262 ? 7.641 -13.356 -20.158 1.00 23.98 262 MET A C 1
ATOM 2062 O O . MET A 1 262 ? 7.457 -12.153 -19.951 1.00 23.98 262 MET A O 1
ATOM 2066 N N . GLU A 1 263 ? 6.740 -14.292 -19.871 1.00 25.33 263 GLU A N 1
ATOM 2067 C CA . GLU A 1 263 ? 5.622 -14.072 -18.963 1.00 25.33 263 GLU A CA 1
ATOM 2068 C C . GLU A 1 263 ? 6.197 -13.688 -17.600 1.00 25.33 263 GLU A C 1
ATOM 2070 O O . GLU A 1 263 ? 6.629 -14.526 -16.814 1.00 25.33 263 GLU A O 1
ATOM 2075 N N . TYR A 1 264 ? 6.239 -12.388 -17.320 1.00 32.22 264 TYR A N 1
ATOM 2076 C CA . TYR A 1 264 ? 6.329 -11.918 -15.949 1.00 32.22 264 TYR A CA 1
ATOM 2077 C C . TYR A 1 264 ? 4.898 -11.841 -15.421 1.00 32.22 264 TYR A C 1
ATOM 2079 O O . TYR A 1 264 ? 4.294 -10.770 -15.353 1.00 32.22 264 TYR A O 1
ATOM 2087 N N . GLU A 1 265 ? 4.339 -13.001 -15.080 1.00 27.11 265 GLU A N 1
ATOM 2088 C CA . GLU A 1 265 ? 3.400 -13.038 -13.968 1.00 27.11 265 GLU A CA 1
ATOM 2089 C C . GLU A 1 265 ? 4.189 -12.562 -12.751 1.00 27.11 265 GLU A C 1
ATOM 2091 O O . GLU A 1 265 ? 5.242 -13.119 -12.427 1.00 27.11 265 GLU A O 1
ATOM 2096 N N . ASP A 1 266 ? 3.703 -11.531 -12.065 1.00 31.44 266 ASP A N 1
ATOM 2097 C CA . ASP A 1 266 ? 4.147 -11.282 -10.702 1.00 31.44 266 ASP A CA 1
ATOM 2098 C C . ASP A 1 266 ? 3.623 -12.442 -9.844 1.00 31.44 266 ASP A C 1
ATOM 2100 O O . ASP A 1 266 ? 2.637 -12.314 -9.124 1.00 31.44 266 ASP A O 1
ATOM 2104 N N . ARG A 1 267 ? 4.282 -13.606 -9.931 1.00 25.44 267 ARG A N 1
ATOM 2105 C CA . ARG A 1 267 ? 4.183 -14.711 -8.969 1.00 25.44 267 ARG A CA 1
ATOM 2106 C C . ARG A 1 267 ? 4.847 -14.304 -7.654 1.00 25.44 267 ARG A C 1
ATOM 2108 O O . ARG A 1 267 ? 5.695 -15.002 -7.113 1.00 25.44 267 ARG A O 1
ATOM 2115 N N . ARG A 1 268 ? 4.474 -13.124 -7.164 1.00 31.12 268 ARG A N 1
ATOM 2116 C CA . ARG A 1 268 ? 4.608 -12.693 -5.781 1.00 31.12 268 ARG A CA 1
ATOM 2117 C C . ARG A 1 268 ? 3.259 -12.211 -5.264 1.00 31.12 268 ARG A C 1
ATOM 2119 O O . ARG A 1 268 ? 3.119 -11.154 -4.664 1.00 31.12 268 ARG A O 1
ATOM 2126 N N . THR A 1 269 ? 2.283 -13.098 -5.384 1.00 31.95 269 THR A N 1
ATOM 2127 C CA . THR A 1 269 ? 1.770 -13.701 -4.155 1.00 31.95 269 THR A CA 1
ATOM 2128 C C . THR A 1 269 ? 2.936 -14.304 -3.349 1.00 31.95 269 THR A C 1
ATOM 2130 O O . THR A 1 269 ? 3.597 -15.234 -3.792 1.00 31.95 269 THR A O 1
ATOM 2133 N N . ASN A 1 270 ? 3.189 -13.728 -2.180 1.00 29.02 270 ASN A N 1
ATOM 2134 C CA . ASN A 1 270 ? 3.707 -14.382 -0.974 1.00 29.02 270 ASN A CA 1
ATOM 2135 C C . ASN A 1 270 ? 5.108 -14.990 -0.828 1.00 29.02 270 ASN A C 1
ATOM 2137 O O . ASN A 1 270 ? 5.505 -15.091 0.326 1.00 29.02 270 ASN A O 1
ATOM 2141 N N . ASP A 1 271 ? 5.910 -15.326 -1.837 1.00 25.73 271 ASP A N 1
ATOM 2142 C CA . ASP A 1 271 ? 7.069 -16.186 -1.510 1.00 25.73 271 ASP A CA 1
ATOM 2143 C C . ASP A 1 271 ? 8.429 -15.501 -1.708 1.00 25.73 271 ASP A C 1
ATOM 2145 O O . ASP A 1 271 ? 8.978 -15.418 -2.808 1.00 25.73 271 ASP A O 1
ATOM 2149 N N . GLY A 1 272 ? 8.988 -15.003 -0.597 1.00 23.45 272 GLY A N 1
ATOM 2150 C CA . GLY A 1 272 ? 10.408 -14.659 -0.487 1.00 23.45 272 GLY A CA 1
ATOM 2151 C C . GLY A 1 272 ? 10.732 -13.584 0.553 1.00 23.45 272 GLY A C 1
ATOM 2152 O O . GLY A 1 272 ? 11.045 -12.459 0.168 1.00 23.45 272 GLY A O 1
ATOM 2153 N N . PHE A 1 273 ? 10.732 -13.978 1.835 1.00 22.95 273 PHE A N 1
ATOM 2154 C CA . PHE A 1 273 ? 11.149 -13.222 3.034 1.00 22.95 273 PHE A CA 1
ATOM 2155 C C . PHE A 1 273 ? 10.160 -12.189 3.607 1.00 22.95 273 PHE A C 1
ATOM 2157 O O . PHE A 1 273 ? 10.397 -10.986 3.579 1.00 22.95 273 PHE A O 1
ATOM 2164 N N . PHE A 1 274 ? 9.066 -12.685 4.180 1.00 23.14 274 PHE A N 1
ATOM 2165 C CA . PHE A 1 274 ? 8.714 -12.609 5.610 1.00 23.14 274 PHE A CA 1
ATOM 2166 C C . PHE A 1 274 ? 7.467 -13.488 5.772 1.00 23.14 274 PHE A C 1
ATOM 2168 O O . PHE A 1 274 ? 6.610 -13.481 4.892 1.00 23.14 274 PHE A O 1
ATOM 2175 N N . ASP A 1 275 ? 7.407 -14.298 6.824 1.00 22.83 275 ASP A N 1
ATOM 2176 C CA . ASP A 1 275 ? 6.324 -15.249 7.078 1.00 22.83 275 ASP A CA 1
ATOM 2177 C C . ASP A 1 275 ? 4.938 -14.654 6.806 1.00 22.83 275 ASP A C 1
ATOM 2179 O O . ASP A 1 275 ? 4.554 -13.695 7.467 1.00 22.83 275 ASP A O 1
ATOM 2183 N N . GLY A 1 276 ? 4.230 -15.246 5.835 1.00 22.80 276 GLY A N 1
ATOM 2184 C CA . GLY A 1 276 ? 2.780 -15.483 5.727 1.00 22.80 276 GLY A CA 1
ATOM 2185 C C . GLY A 1 276 ? 1.782 -14.734 6.617 1.00 22.80 276 GLY A C 1
ATOM 2186 O O . GLY A 1 276 ? 0.778 -15.320 7.014 1.00 22.80 276 GLY A O 1
ATOM 2187 N N . LEU A 1 277 ? 1.995 -13.460 6.911 1.00 23.92 277 LEU A N 1
ATOM 2188 C CA . LEU A 1 277 ? 1.043 -12.586 7.568 1.00 23.92 277 LEU A CA 1
ATOM 2189 C C . LEU A 1 277 ? 0.812 -11.418 6.613 1.00 23.92 277 LEU A C 1
ATOM 2191 O O . LEU A 1 277 ? 1.725 -10.606 6.434 1.00 23.92 277 LEU A O 1
ATOM 2195 N N . PRO A 1 278 ? -0.366 -11.300 5.969 1.00 26.19 278 PRO A N 1
ATOM 2196 C CA . PRO A 1 278 ? -0.764 -9.995 5.475 1.00 26.19 278 PRO A CA 1
ATOM 2197 C C . PRO A 1 278 ? -0.587 -9.019 6.642 1.00 26.19 278 PRO A C 1
ATOM 2199 O O . PRO A 1 278 ? -1.087 -9.247 7.745 1.00 26.19 278 PRO A O 1
ATOM 2202 N N . MET A 1 279 ? 0.201 -7.969 6.421 1.00 29.66 279 MET A N 1
ATOM 2203 C CA . MET A 1 279 ? 0.121 -6.780 7.254 1.00 29.66 279 MET A CA 1
ATOM 2204 C C . MET A 1 279 ? -1.313 -6.277 7.091 1.00 29.66 279 MET A C 1
ATOM 2206 O O . MET A 1 279 ? -1.606 -5.530 6.158 1.00 29.66 279 MET A O 1
ATOM 2210 N N . ASP A 1 280 ? -2.213 -6.730 7.963 1.00 39.66 280 ASP A N 1
ATOM 2211 C CA . ASP A 1 280 ? -3.532 -6.144 8.157 1.00 39.66 280 ASP A CA 1
ATOM 2212 C C . ASP A 1 280 ? -3.312 -4.760 8.782 1.00 39.66 280 ASP A C 1
ATOM 2214 O O . ASP A 1 280 ? -3.568 -4.513 9.951 1.00 39.66 280 ASP A O 1
ATOM 2218 N N . ILE A 1 281 ? -2.808 -3.820 7.973 1.00 43.22 281 ILE A N 1
ATOM 2219 C CA . ILE A 1 281 ? -2.940 -2.373 8.215 1.00 43.22 281 ILE A CA 1
ATOM 2220 C C 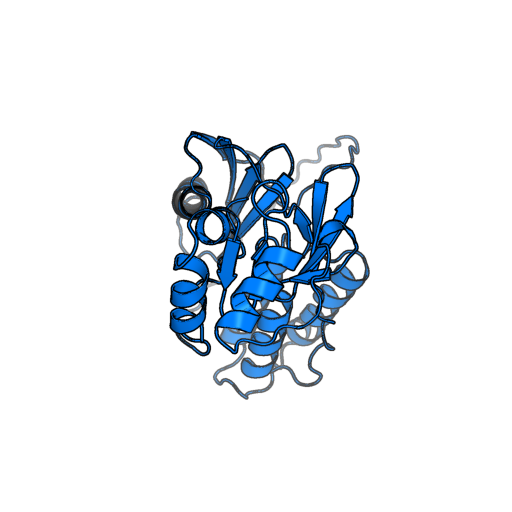. ILE A 1 281 ? -4.436 -1.997 8.204 1.00 43.22 281 ILE A C 1
ATOM 2222 O O . ILE A 1 281 ? -4.832 -0.933 8.669 1.00 43.22 281 ILE A O 1
ATOM 2226 N N . LYS A 1 282 ? -5.275 -2.912 7.712 1.00 51.16 282 LYS A N 1
ATOM 2227 C CA . LYS A 1 282 ? -6.732 -2.917 7.756 1.00 51.16 282 LYS A CA 1
ATOM 2228 C C . LYS A 1 282 ? -7.182 -3.349 9.146 1.00 51.16 282 LYS A C 1
ATOM 2230 O O . LYS A 1 282 ? -7.716 -4.435 9.338 1.00 51.16 282 LYS A O 1
ATOM 2235 N N . TRP A 1 283 ? -6.915 -2.503 10.129 1.00 49.56 283 TRP A N 1
ATOM 2236 C CA . TRP A 1 283 ? -7.543 -2.641 11.430 1.00 49.56 283 TRP A CA 1
ATOM 2237 C C . TRP A 1 283 ? -8.981 -2.159 11.281 1.00 49.56 283 TRP A C 1
ATOM 2239 O O . TRP A 1 283 ? -9.169 -0.979 10.976 1.00 49.56 283 TRP A O 1
ATOM 2249 N N . PRO A 1 284 ? -9.996 -3.022 11.445 1.00 35.19 284 PRO A N 1
ATOM 2250 C CA . PRO A 1 284 ? -11.338 -2.515 11.659 1.00 35.19 284 PRO A CA 1
ATOM 2251 C C . PRO A 1 284 ? -11.285 -1.656 12.928 1.00 35.19 284 PRO A C 1
ATOM 2253 O O . PRO A 1 284 ? -10.893 -2.146 13.990 1.00 35.19 284 PRO A O 1
ATOM 2256 N N . LEU A 1 285 ? -11.579 -0.363 12.780 1.00 36.53 285 LEU A N 1
ATOM 2257 C CA . LEU A 1 285 ? -11.939 0.495 13.906 1.00 36.53 285 LEU A CA 1
ATOM 2258 C C . LEU A 1 285 ? -13.367 0.170 14.345 1.00 36.53 285 LEU A C 1
ATOM 2260 O O . LEU A 1 285 ? -14.209 -0.066 13.446 1.00 36.53 285 LEU A O 1
#

Solvent-accessible surface area (backbone atoms only — not comparable to full-atom values): 17489 Å² total; per-residue (Å²): 104,43,70,61,52,54,56,58,41,58,74,38,71,55,49,40,72,18,39,48,76,54,67,89,50,71,52,65,40,62,92,67,30,51,61,69,59,53,52,54,54,36,44,76,74,73,44,85,74,76,84,88,76,60,54,57,80,59,36,79,54,98,66,26,32,28,24,58,54,93,96,38,38,33,35,31,67,56,67,80,82,72,80,77,68,91,66,48,18,44,51,51,47,48,53,51,37,45,68,72,47,59,90,57,49,29,32,63,66,51,45,53,54,40,51,49,50,50,52,52,44,54,75,68,34,93,50,53,80,42,70,60,77,55,67,65,68,68,45,47,59,55,53,53,51,59,47,38,74,76,56,65,54,44,41,41,62,62,75,74,75,83,41,57,33,36,39,39,23,35,51,57,90,62,30,26,28,22,37,38,29,42,95,91,38,61,56,33,49,50,65,45,68,50,64,99,64,90,70,53,61,71,59,42,32,50,53,16,45,59,58,37,47,54,55,42,54,76,67,62,41,78,40,74,47,82,41,70,64,91,56,105,65,77,93,70,79,82,88,75,94,75,85,90,82,90,80,93,78,91,80,84,92,78,87,81,81,90,73,84,90,72,82,66,68,79,80,66,72,78,78,84,90,68,84,94,59,82,82,65,82,74,63,85,121

Nearest PDB structures (foldseek):
  7o0h-assembly1_B  TM=2.847E-01  e=6.430E-05  White-tufted-ear marmoset simian foamy virus
  7o24-assembly1_B  TM=2.669E-01  e=2.046E-03  White-tufted-ear marmoset simian foamy virus
  7epq-assembly1_B  TM=5.464E-01  e=1.457E+00  Porphyromonas gingivalis ATCC 33277
  7r8f-assembly1_A  TM=3.059E-01  e=2.821E-01  Pseudooceanicola lipolyticus
  2vgn-assembly2_B  TM=4.259E-01  e=1.842E+00  Saccharomyces cerevisiae S288C

Secondary structure (DSSP, 8-state):
-HHHHHHHHTTSHHHHHHEEEETTEEEE-TTTS-HHHHHHHHHHTT---PPP--GGGTEEETTEEEEEETTEEEEEE-SPPPPPPSS-BHHHHHHHHHHHHTT-S--THHHHHHHHHHHHHHHH-SSSSSBP--HHHHHHHHHHHHHHTT----EEES---SSEEEEEEEE-SSEEEEEEEETTEEEEEEEEEPPS----HHHHHHHHHHHHHHHHHHTT-SEEEEEE--SSS-S---PPP-------------PPP-----------SS-SSS-S---------

Sequence (285 aa):
MKGVLNCVLARDEDIRRGTSAYLDDILVNEDVVKASRVEEHLARYGLLCKPSERVSDGTRVLGLRVWGERDRLVWRRDTKVGDVPQRLSRRSVFSYCGRLTGHFPVCGWLRVAAAFLKRAVTAATSSWDEAVESSWLKTFPGEIAARMSKEDPVRGTWNVSGERARLWVDASALAIGAALEVDGSIVEDAAWLRPNDACHINMAEVDAAIKGLNLALSWNMKTVEFWVHRGGRCLAAPRRRMPHQYGKGRRRHQKPECCPVMEYEDRRTNDGFFDGLPMDIKWPL

InterPro domains:
  IPR055475 Domain of unknown function DUF7047 [PF23088] (89-147)

Mean predicted aligned error: 11.36 Å

Radius of gyration: 22.25 Å; Cα contacts (8 Å, |Δi|>4): 398; chains: 1; bounding box: 47×41×75 Å

Organism: NCBI:txid68888

Foldseek 3Di:
DVVVLLVLLVVDPLSNVQWDDDDHDIDGNVVRPNPVVVQVSCVVVVRHDDDDDDQQCFDADPQWTWHDDPNFIKIFGPDDQDDQDPFDFLQSLLVSLCSQPPLQQWQFPSQLLSVVLNVVRVVQDDDRRDTRPDPVNSCSVVVVVVVVVVPGRRMWTLDADDQEWEWEWFFDCFKIKIFIGGPNITRGIDIDTDFNDPDDRVVSRVVSVVVNVVVSVLLNRPHYHYDYPPDPDDPRDDDDDDDDDDDDDDDDDDDDDDDDDDPPPVPPPPDDDDPDDSPCSVDND